Protein AF-C1GGI9-F1 (afdb_monomer)

Mean predicted aligned error: 18.27 Å

pLDDT: mean 71.13, std 22.64, range [34.66, 97.38]

InterPro domains:
  IPR010987 Glutathione S-transferase, C-terminal-like [PS50405] (68-201)
  IPR036282 Glutathione S-transferase, C-terminal domain superfamily [SSF47616] (119-191)

Radius of gyration: 32.3 Å; Cα contacts (8 Å, |Δi|>4): 88; chains: 1; bounding box: 93×68×62 Å

Solvent-accessible surface area (backbone atoms only — not comparable to full-atom values): 13278 Å² total; per-residue (Å²): 137,87,85,85,85,82,78,82,78,73,79,84,53,54,55,68,47,46,44,46,55,77,69,72,65,89,76,82,87,77,83,80,87,79,88,88,83,89,85,90,91,84,90,84,86,87,86,93,87,88,82,89,86,87,86,88,87,87,85,88,87,81,89,76,96,86,82,56,72,76,59,53,57,54,55,56,55,58,60,68,69,68,72,66,76,80,69,75,73,72,79,47,73,66,56,54,49,49,54,41,50,51,41,47,52,33,44,57,45,26,76,76,68,70,56,59,70,63,37,54,59,45,50,54,51,50,26,63,62,27,66,83,30,74,28,82,56,27,88,51,86,43,71,51,36,68,62,38,48,61,50,54,48,52,50,35,70,70,48,38,82,74,58,58,89,82,34,46,38,45,51,53,35,53,53,59,54,55,68,33,69,73,51,42,52,50,52,53,48,55,52,51,50,57,50,51,55,57,51,60,60,67,80,76,115

Nearest PDB structures (foldseek):
  8aib-assembly1_B  TM=8.367E-01  e=1.224E-02  Synechocystis sp. PCC 6803
  8ai8-assembly1_B  TM=8.473E-01  e=2.578E-02  Synechocystis sp. PCC 6803
  8ai9-assembly1_B  TM=8.462E-01  e=2.578E-02  Synechocystis sp. PCC 6803
  3lyk-assembly1_A  TM=7.516E-01  e=5.728E-02  Haemophilus influenzae
  1yy7-assembly1_B  TM=7.382E-01  e=1.085E-01  Yersinia pestis

Organism: Paracoccidioides brasiliensis (strain Pb18) (NCBI:txid502780)

Secondary structure (DSSP, 8-state):
----------STTHHHHHHHHHTT----------------------------------------TTSSHHHHHHHHHHHHTS------PPPPHHHHHHHHHHHHHHHHHHHHH--THHHHHHHHHHHHHHTT-SSSSSSS--HHHHHHHHHHHHHHHHH-S--TTT-HHHHHHHHHHHTSHHHHHHHHHHHHHHHHHHHHHHTT-

Structure (mmCIF, N/CA/C/O backbone):
data_AF-C1GGI9-F1
#
_entry.id   AF-C1GGI9-F1
#
loop_
_atom_site.group_PDB
_atom_site.id
_atom_site.type_symbol
_atom_site.label_atom_id
_atom_site.label_alt_id
_atom_site.label_comp_id
_atom_site.label_asym_id
_atom_site.label_entity_id
_atom_site.label_seq_id
_atom_site.pdbx_PDB_ins_code
_atom_site.Cartn_x
_atom_site.Cartn_y
_atom_site.Cartn_z
_atom_site.occupancy
_atom_site.B_iso_or_equiv
_atom_site.auth_seq_id
_atom_site.auth_comp_id
_atom_site.auth_asym_id
_atom_site.auth_atom_id
_atom_site.pdbx_PDB_model_num
ATOM 1 N N . MET A 1 1 ? -10.638 51.673 -1.679 1.00 43.41 1 MET A N 1
ATOM 2 C CA . MET A 1 1 ? -11.441 50.472 -1.374 1.00 43.41 1 MET A CA 1
ATOM 3 C C . MET A 1 1 ? -10.786 49.351 -2.147 1.00 43.41 1 MET A C 1
ATOM 5 O O . MET A 1 1 ? -11.108 49.154 -3.309 1.00 43.41 1 MET A O 1
ATOM 9 N N . ASP A 1 2 ? -9.778 48.739 -1.537 1.00 40.97 2 ASP A N 1
ATOM 10 C CA . ASP A 1 2 ? -9.003 47.649 -2.123 1.00 40.97 2 ASP A CA 1
ATOM 11 C C . ASP A 1 2 ? -9.717 46.332 -1.836 1.00 40.97 2 ASP A C 1
ATOM 13 O O . ASP A 1 2 ? -10.037 46.029 -0.686 1.00 40.97 2 ASP A O 1
ATOM 17 N N . VAL A 1 3 ? -10.012 45.587 -2.897 1.00 49.50 3 VAL A N 1
ATOM 18 C CA . VAL A 1 3 ? -10.620 44.259 -2.834 1.00 49.50 3 VAL A CA 1
ATOM 19 C C . VAL A 1 3 ? -9.581 43.274 -3.359 1.00 49.50 3 VAL A C 1
ATOM 21 O O . VAL A 1 3 ? -9.600 42.909 -4.528 1.00 49.50 3 VAL A O 1
ATOM 24 N N . ASP A 1 4 ? -8.649 42.871 -2.498 1.00 56.53 4 ASP A N 1
ATOM 25 C CA . ASP A 1 4 ? -7.844 41.668 -2.712 1.00 56.53 4 ASP A CA 1
ATOM 26 C C . ASP A 1 4 ? -8.538 40.495 -2.021 1.00 56.53 4 ASP A C 1
ATOM 28 O O . ASP A 1 4 ? -8.880 40.569 -0.840 1.00 56.53 4 ASP A O 1
ATOM 32 N N . GLY A 1 5 ? -8.754 39.398 -2.745 1.00 45.25 5 GLY A N 1
ATOM 33 C CA . GLY A 1 5 ? -9.412 38.237 -2.153 1.00 45.25 5 GLY A CA 1
ATOM 34 C C . GLY A 1 5 ? -9.641 37.060 -3.086 1.00 45.25 5 GLY A C 1
ATOM 35 O O . GLY A 1 5 ? -10.724 36.487 -3.072 1.00 45.25 5 GLY A O 1
ATOM 36 N N . ALA A 1 6 ? -8.646 36.673 -3.883 1.00 41.28 6 ALA A N 1
ATOM 37 C CA . ALA A 1 6 ? -8.647 35.372 -4.549 1.00 41.28 6 ALA A CA 1
ATOM 38 C C . ALA A 1 6 ? -7.399 34.584 -4.137 1.00 41.28 6 ALA A C 1
ATOM 40 O O . ALA A 1 6 ? -6.431 34.464 -4.883 1.00 41.28 6 ALA A O 1
ATOM 41 N N . THR A 1 7 ? -7.409 34.051 -2.915 1.00 48.22 7 THR A N 1
ATOM 42 C CA . THR A 1 7 ? -6.496 32.968 -2.544 1.00 48.22 7 THR A CA 1
ATOM 43 C C . THR A 1 7 ? -7.116 31.665 -3.031 1.00 48.22 7 THR A C 1
ATOM 45 O O . THR A 1 7 ? -8.115 31.196 -2.490 1.00 48.22 7 THR A O 1
ATOM 48 N N . CYS A 1 8 ? -6.544 31.093 -4.087 1.00 44.78 8 CYS A N 1
ATOM 49 C CA . CYS A 1 8 ? -6.876 29.760 -4.569 1.00 44.78 8 CYS A CA 1
ATOM 50 C C . CYS A 1 8 ? -6.485 28.731 -3.496 1.00 44.78 8 CYS A C 1
ATOM 52 O O . CYS A 1 8 ? -5.320 28.349 -3.395 1.00 44.78 8 CYS A O 1
ATOM 54 N N . ILE A 1 9 ? -7.443 28.301 -2.673 1.00 40.00 9 ILE A N 1
ATOM 55 C CA . ILE A 1 9 ? -7.277 27.157 -1.772 1.00 40.00 9 ILE A CA 1
ATOM 56 C C . ILE A 1 9 ? -7.369 25.901 -2.646 1.00 40.00 9 ILE A C 1
ATOM 58 O O . ILE A 1 9 ? -8.453 25.491 -3.059 1.00 40.00 9 ILE A O 1
ATOM 62 N N . ALA A 1 10 ? -6.213 25.346 -3.008 1.00 42.09 10 ALA A N 1
ATOM 63 C CA . ALA A 1 10 ? -6.113 24.085 -3.734 1.00 42.09 10 ALA A CA 1
ATOM 64 C C . ALA A 1 10 ? -6.684 22.940 -2.877 1.00 42.09 10 ALA A C 1
ATOM 66 O O . ALA A 1 10 ? -6.389 22.837 -1.688 1.00 42.09 10 ALA A O 1
ATOM 67 N N . GLY A 1 11 ? -7.514 22.091 -3.489 1.00 44.91 11 GLY A N 1
ATOM 68 C CA . GLY A 1 11 ? -8.314 21.023 -2.870 1.00 44.91 11 GLY A CA 1
ATOM 69 C C . GLY A 1 11 ? -7.551 19.837 -2.262 1.00 44.91 11 GLY A C 1
ATOM 70 O O . GLY A 1 11 ? -8.095 18.738 -2.202 1.00 44.91 11 GLY A O 1
ATOM 71 N N . ASP A 1 12 ? -6.324 20.036 -1.781 1.00 45.12 12 ASP A N 1
ATOM 72 C CA . ASP A 1 12 ? -5.429 18.977 -1.296 1.00 45.12 12 ASP A CA 1
ATOM 73 C C . ASP A 1 12 ? -5.746 18.448 0.112 1.00 45.12 12 ASP A C 1
ATOM 75 O O . ASP A 1 12 ? -5.181 17.435 0.533 1.00 45.12 12 ASP A O 1
ATOM 79 N N . GLU A 1 13 ? -6.664 19.091 0.835 1.00 50.59 13 GLU A N 1
ATOM 80 C CA . GLU A 1 13 ? -7.058 18.687 2.190 1.00 50.59 13 GLU A CA 1
ATOM 81 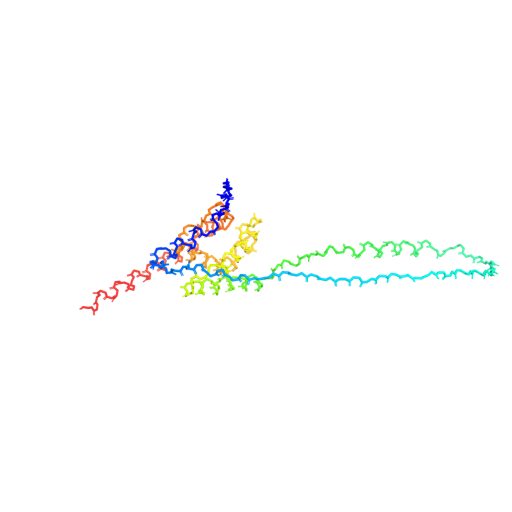C C . GLU A 1 13 ? -8.337 17.844 2.221 1.00 50.59 13 GLU A C 1
ATOM 83 O O . GLU A 1 13 ? -8.606 17.180 3.217 1.00 50.59 13 GLU A O 1
ATOM 88 N N . SER A 1 14 ? -9.109 17.807 1.131 1.00 53.09 14 SER A N 1
ATOM 89 C CA . SER A 1 14 ? -10.503 17.342 1.148 1.00 53.09 14 SER A CA 1
ATOM 90 C C . SER A 1 14 ? -10.681 15.935 1.732 1.00 53.09 14 SER A C 1
ATOM 92 O O . SER A 1 14 ? -11.548 15.728 2.573 1.00 53.09 14 SER A O 1
ATOM 94 N N . ILE A 1 15 ? -9.824 14.977 1.370 1.00 57.16 15 ILE A N 1
ATOM 95 C CA . ILE A 1 15 ? -10.048 13.559 1.692 1.00 57.16 15 ILE A CA 1
ATOM 96 C C . ILE A 1 15 ? -9.730 13.244 3.165 1.00 57.16 15 ILE A C 1
ATOM 98 O O . ILE A 1 15 ? -10.525 12.622 3.867 1.00 57.16 15 ILE A O 1
ATOM 102 N N . LEU A 1 16 ? -8.586 13.717 3.675 1.00 59.66 16 LEU A N 1
ATOM 103 C CA . LEU A 1 16 ? -8.206 13.502 5.079 1.00 59.66 16 LEU A CA 1
ATOM 104 C C . LEU A 1 16 ? -8.961 14.443 6.025 1.00 59.66 16 LEU A C 1
ATOM 106 O O . LEU A 1 16 ? -9.256 14.059 7.159 1.00 59.66 16 LEU A O 1
ATOM 110 N N . LEU A 1 17 ? -9.330 15.637 5.552 1.00 58.62 17 LEU A N 1
ATOM 111 C CA . LEU A 1 17 ? -10.193 16.558 6.282 1.00 58.62 17 LEU A CA 1
ATOM 112 C C . LEU A 1 17 ? -11.620 16.004 6.381 1.00 58.62 17 LEU A C 1
ATOM 114 O O . LEU A 1 17 ? -12.239 16.164 7.425 1.00 58.62 17 LEU A O 1
ATOM 118 N N . HIS A 1 18 ? -12.124 15.273 5.378 1.00 55.34 18 HIS A N 1
ATOM 119 C CA . HIS A 1 18 ? -13.430 14.603 5.454 1.00 55.34 18 HIS A CA 1
ATOM 120 C C . HIS A 1 18 ? -13.482 13.571 6.591 1.00 55.34 18 HIS A C 1
ATOM 122 O O . HIS A 1 18 ? -14.460 13.521 7.334 1.00 55.34 18 HIS A O 1
ATOM 128 N N . VAL A 1 19 ? -12.398 12.821 6.814 1.00 56.09 19 VAL A N 1
ATOM 129 C CA . VAL A 1 19 ? -12.265 11.897 7.960 1.00 56.09 19 VAL A CA 1
ATOM 130 C C . VAL A 1 19 ? -12.215 12.632 9.290 1.00 56.09 19 VAL A C 1
ATOM 132 O O . VAL A 1 19 ? -12.800 12.171 10.271 1.00 56.09 19 VAL A O 1
ATOM 135 N N . ALA A 1 20 ? -11.514 13.766 9.344 1.00 55.22 20 ALA A N 1
ATOM 136 C CA . ALA A 1 20 ? -11.510 14.617 10.530 1.00 55.22 20 ALA A CA 1
ATOM 137 C C . ALA A 1 20 ? -12.920 15.172 10.819 1.00 55.22 20 ALA A C 1
ATOM 139 O O . ALA A 1 20 ? -13.358 15.175 11.969 1.00 55.22 20 ALA A O 1
ATOM 140 N N . ARG A 1 21 ? -13.667 15.532 9.766 1.00 57.16 21 ARG A N 1
ATOM 141 C CA . ARG A 1 21 ? -15.034 16.071 9.828 1.00 57.16 21 ARG A CA 1
ATOM 142 C C . ARG A 1 21 ? -16.068 15.028 10.258 1.00 57.16 21 ARG A C 1
ATOM 144 O O . ARG A 1 21 ? -16.890 15.315 11.121 1.00 57.16 21 ARG A O 1
ATOM 151 N N . LEU A 1 22 ? -15.995 13.805 9.724 1.00 49.88 22 LEU A N 1
ATOM 152 C CA . LEU A 1 22 ? -16.892 12.691 10.073 1.00 49.88 22 LEU A CA 1
ATOM 153 C C . LEU A 1 22 ? -16.761 12.244 11.537 1.00 49.88 22 LEU A C 1
ATOM 155 O O . LEU A 1 22 ? -17.702 11.672 12.082 1.00 49.88 22 LEU A O 1
ATOM 159 N N . LYS A 1 23 ? -15.623 12.516 12.192 1.00 54.25 23 LYS A N 1
ATOM 160 C CA . LYS A 1 23 ? -15.408 12.207 13.617 1.00 54.25 23 LYS A CA 1
ATOM 161 C C . LYS A 1 23 ? -15.711 13.378 14.567 1.00 54.25 23 LYS A C 1
ATOM 163 O O . LYS A 1 23 ? -15.375 13.283 15.743 1.00 54.25 23 LYS A O 1
ATOM 168 N N . GLY A 1 24 ? -16.371 14.441 14.091 1.00 44.50 24 GLY A N 1
ATOM 169 C CA . GLY A 1 24 ? -16.971 15.475 14.946 1.00 44.50 24 GLY A CA 1
ATOM 170 C C . GLY A 1 24 ? -15.982 16.394 15.673 1.00 44.50 24 GLY A C 1
ATOM 171 O O . GLY A 1 24 ? -16.264 16.821 16.787 1.00 44.50 24 GLY A O 1
ATOM 172 N N . LEU A 1 25 ? -14.827 16.696 15.073 1.00 48.59 25 LEU A N 1
ATOM 173 C CA . LEU A 1 25 ? -13.795 17.550 15.673 1.00 48.59 25 LEU A CA 1
ATOM 174 C C . LEU A 1 25 ? -13.646 18.878 14.913 1.00 48.59 25 LEU A C 1
ATOM 176 O O . LEU A 1 25 ? -12.634 19.119 14.265 1.00 48.59 25 LEU A O 1
ATOM 180 N N . GLU A 1 26 ? -14.644 19.755 15.013 1.00 49.03 26 GLU A N 1
ATOM 181 C CA . GLU A 1 26 ? -14.423 21.198 14.846 1.00 49.03 26 GLU A CA 1
ATOM 182 C C . GLU A 1 26 ? -14.078 21.762 16.227 1.00 49.03 26 GLU A C 1
ATOM 184 O O . GLU A 1 26 ? -14.953 22.022 17.052 1.00 49.03 26 GLU A O 1
ATOM 189 N N . ALA A 1 27 ? -12.783 21.901 16.502 1.00 41.06 27 ALA A N 1
ATOM 190 C CA . ALA A 1 27 ? -12.297 22.690 17.623 1.00 41.06 27 ALA A CA 1
ATOM 191 C C . ALA A 1 27 ? -11.227 23.658 17.110 1.00 41.06 27 ALA A C 1
ATOM 193 O O . ALA A 1 27 ? -10.056 23.312 16.986 1.00 41.06 27 ALA A O 1
ATOM 194 N N . THR A 1 28 ? -11.689 24.875 16.825 1.00 45.19 28 THR A N 1
ATOM 195 C CA . THR A 1 28 ? -10.981 26.129 17.097 1.00 45.19 28 THR A CA 1
ATOM 196 C C . THR A 1 28 ? -9.572 26.250 16.511 1.00 45.19 28 THR A C 1
ATOM 198 O O . THR A 1 28 ? -8.577 26.032 17.198 1.00 45.19 28 THR A O 1
ATOM 201 N N . VAL A 1 29 ? -9.472 26.756 15.280 1.00 38.97 29 VAL A N 1
ATOM 202 C CA . VAL A 1 29 ? -8.277 27.503 14.855 1.00 38.97 29 VAL A CA 1
ATOM 203 C C . VAL A 1 29 ? -8.626 28.989 14.861 1.00 38.97 29 VAL A C 1
ATOM 205 O O . VAL A 1 29 ? -8.867 29.621 13.839 1.00 38.97 29 VAL A O 1
ATOM 208 N N . GLU A 1 30 ? -8.673 29.533 16.078 1.00 36.09 30 GLU A N 1
ATOM 209 C CA . GLU A 1 30 ? -8.491 30.960 16.325 1.00 36.09 30 GLU A CA 1
ATOM 210 C C . GLU A 1 30 ? -7.051 31.325 15.946 1.00 36.09 30 GLU A C 1
ATOM 212 O O . GLU A 1 30 ? -6.061 30.960 16.585 1.00 36.09 30 GLU A O 1
ATOM 217 N N . GLN A 1 31 ? -6.983 32.022 14.824 1.00 43.69 31 GLN A N 1
ATOM 218 C CA . GLN A 1 31 ? -5.967 32.948 14.362 1.00 43.69 31 GLN A CA 1
ATOM 219 C C . GLN A 1 31 ? -5.061 33.525 15.471 1.00 43.69 31 GLN A C 1
ATOM 221 O O . GLN A 1 31 ? -5.407 34.482 16.158 1.00 43.69 31 GLN A O 1
ATOM 226 N N . ARG A 1 32 ? -3.822 33.028 15.569 1.00 36.81 32 ARG A N 1
ATOM 227 C CA . ARG A 1 32 ? -2.709 33.767 16.188 1.00 36.81 32 ARG A CA 1
ATOM 228 C C . ARG A 1 32 ? -1.687 34.170 15.133 1.00 36.81 32 ARG A C 1
ATOM 230 O O . ARG A 1 32 ? -0.756 33.441 14.811 1.00 36.81 32 ARG A O 1
ATOM 237 N N . GLN A 1 33 ? -1.889 35.378 14.614 1.00 39.34 33 GLN A N 1
ATOM 238 C CA . GLN A 1 33 ? -0.864 36.171 13.947 1.00 39.34 33 GLN A CA 1
ATOM 239 C C . GLN A 1 33 ? 0.108 36.729 14.996 1.00 39.34 33 GLN A C 1
ATOM 241 O O . GLN A 1 33 ? -0.306 37.418 15.926 1.00 39.34 33 GLN A O 1
ATOM 246 N N . SER A 1 34 ? 1.409 36.522 14.801 1.00 36.00 34 SER A N 1
ATOM 247 C CA . SER A 1 34 ? 2.452 37.298 15.484 1.00 36.00 34 SER A CA 1
ATOM 248 C C . SER A 1 34 ? 3.659 37.521 14.565 1.00 36.00 34 SER A C 1
ATOM 250 O O . SER A 1 34 ? 4.602 36.743 14.539 1.00 36.00 34 SER A O 1
ATOM 252 N N . LYS A 1 35 ? 3.532 38.556 13.726 1.00 34.66 35 LYS A N 1
ATOM 253 C CA . LYS A 1 35 ? 4.394 39.752 13.590 1.00 34.66 35 LYS A CA 1
ATOM 254 C C . LYS A 1 35 ? 5.866 39.655 14.053 1.00 34.66 35 LYS A C 1
ATOM 256 O O . LYS A 1 35 ? 6.098 39.543 15.254 1.00 34.66 35 LYS A O 1
ATOM 261 N N . SER A 1 36 ? 6.825 39.858 13.127 1.00 38.53 36 SER A N 1
ATOM 262 C CA . SER A 1 36 ? 7.851 40.943 13.145 1.00 38.53 36 SER A CA 1
ATOM 263 C C . SER A 1 36 ? 9.016 40.753 12.125 1.00 38.53 36 SER A C 1
ATOM 265 O O . SER A 1 36 ? 9.141 39.662 11.576 1.00 38.53 36 SER A O 1
ATOM 267 N N . PRO A 1 37 ? 9.810 41.812 11.805 1.00 44.47 37 PRO A N 1
ATOM 268 C CA . PRO A 1 37 ? 10.327 42.117 10.452 1.00 44.47 37 PRO A CA 1
ATOM 269 C C . PRO A 1 37 ? 11.871 42.047 10.245 1.00 44.47 37 PRO A C 1
ATOM 271 O O . PRO A 1 37 ? 12.631 41.888 11.194 1.00 44.47 37 PRO A O 1
ATOM 274 N N . SER A 1 38 ? 12.312 42.200 8.979 1.00 39.84 38 SER A N 1
ATOM 275 C CA . SER A 1 38 ? 13.694 42.441 8.450 1.00 39.84 38 SER A CA 1
ATOM 276 C C . SER A 1 38 ? 14.31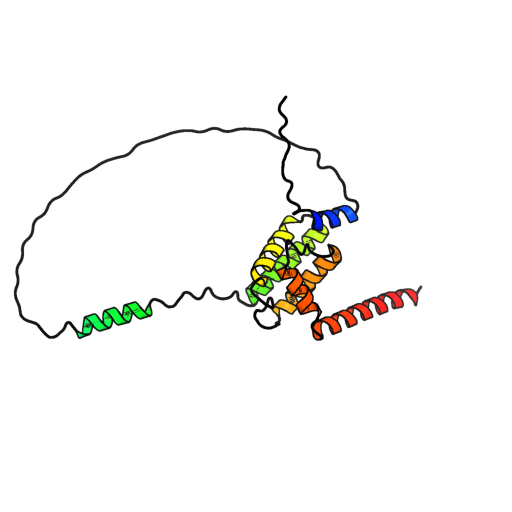6 43.789 8.940 1.00 39.84 38 SER A C 1
ATOM 278 O O . SER A 1 38 ? 13.544 44.512 9.575 1.00 39.84 38 SER A O 1
ATOM 280 N N . PRO A 1 39 ? 15.587 44.240 8.648 1.00 51.88 39 PRO A N 1
ATOM 281 C CA . PRO A 1 39 ? 16.484 43.990 7.479 1.00 51.88 39 PRO A CA 1
ATOM 282 C C . PRO A 1 39 ? 18.049 43.999 7.700 1.00 51.88 39 PRO A C 1
ATOM 284 O O . PRO A 1 39 ? 18.527 44.056 8.825 1.00 51.88 39 PRO A O 1
ATOM 287 N N . SER A 1 40 ? 18.804 43.900 6.580 1.00 44.00 40 SER A N 1
ATOM 288 C CA . SER A 1 40 ? 20.276 43.861 6.249 1.00 44.00 40 SER A CA 1
ATOM 289 C C . SER A 1 40 ? 21.164 45.023 6.821 1.00 44.00 40 SER A C 1
ATOM 291 O O . SER A 1 40 ? 20.565 45.790 7.569 1.00 44.00 40 SER A O 1
ATOM 293 N N . PRO A 1 41 ? 22.485 45.305 6.495 1.00 57.84 41 PRO A N 1
ATOM 294 C CA . PRO A 1 41 ? 23.352 44.952 5.317 1.00 57.84 41 PRO A CA 1
ATOM 295 C C . PRO A 1 41 ? 24.924 44.859 5.495 1.00 57.84 41 PRO A C 1
ATOM 297 O O . PRO A 1 41 ? 25.454 45.096 6.576 1.00 57.84 41 PRO A O 1
ATOM 300 N N . SER A 1 42 ? 25.669 44.635 4.378 1.00 37.22 42 SER A N 1
ATOM 301 C CA . SER A 1 42 ? 26.887 45.386 3.897 1.00 37.22 42 SER A CA 1
ATOM 302 C C . SER A 1 42 ? 28.211 44.629 3.574 1.00 37.22 42 SER A C 1
ATOM 304 O O . SER A 1 42 ? 28.810 44.066 4.477 1.00 37.22 42 SER A O 1
ATOM 306 N N . LEU A 1 43 ? 28.678 44.779 2.304 1.00 36.09 43 LEU A N 1
ATOM 307 C CA . LEU A 1 43 ? 30.023 45.188 1.769 1.00 36.09 43 LEU A CA 1
ATOM 308 C C . LEU A 1 43 ? 31.305 44.387 2.194 1.00 36.09 43 LEU A C 1
ATOM 310 O O . LEU A 1 43 ? 31.393 43.970 3.331 1.00 36.09 43 LEU A O 1
ATOM 314 N N . SER A 1 44 ? 32.387 44.136 1.424 1.00 38.22 44 SER A N 1
ATOM 315 C CA . SER A 1 44 ? 33.079 44.854 0.329 1.00 38.22 44 SER A CA 1
ATOM 316 C C . SER A 1 44 ? 34.292 44.064 -0.275 1.00 38.22 44 SER A C 1
ATOM 318 O O . SER A 1 44 ? 34.875 43.214 0.386 1.00 38.22 44 SER A O 1
ATOM 320 N N . LEU A 1 45 ? 34.686 44.458 -1.505 1.00 36.53 45 LEU A N 1
ATOM 321 C CA . LEU A 1 45 ? 36.043 44.646 -2.103 1.00 36.53 45 LEU A CA 1
ATOM 322 C C . LEU A 1 45 ? 37.025 43.482 -2.464 1.00 36.53 45 LEU A C 1
ATOM 324 O O . LEU A 1 45 ? 37.550 42.765 -1.622 1.00 36.53 45 LEU A O 1
ATOM 328 N N . SER A 1 46 ? 37.370 43.443 -3.766 1.00 40.59 46 SER A N 1
ATOM 329 C CA . SER A 1 46 ? 38.550 42.860 -4.470 1.00 40.59 46 SER A CA 1
ATOM 330 C C . SER A 1 46 ? 39.840 43.710 -4.246 1.00 40.59 46 SER A C 1
ATOM 332 O O . SER A 1 46 ? 39.781 44.595 -3.393 1.00 40.59 46 SER A O 1
ATOM 334 N N . PRO A 1 47 ? 40.940 43.682 -5.060 1.00 65.94 47 PRO A N 1
ATOM 335 C CA . PRO A 1 47 ? 41.590 42.698 -5.973 1.00 65.94 47 PRO A CA 1
ATOM 336 C C . PRO A 1 47 ? 43.151 42.633 -5.785 1.00 65.94 47 PRO A C 1
ATOM 338 O O . PRO A 1 47 ? 43.683 43.376 -4.972 1.00 65.94 47 PRO A O 1
ATOM 341 N N . SER A 1 48 ? 43.926 41.845 -6.567 1.00 39.06 48 SER A N 1
ATOM 342 C CA . SER A 1 48 ? 45.275 42.260 -7.066 1.00 39.06 48 SER A CA 1
ATOM 343 C C . SER A 1 48 ? 45.902 41.297 -8.100 1.00 39.06 48 SER A C 1
ATOM 345 O O . SER A 1 48 ? 45.618 40.103 -8.113 1.00 39.06 48 SER A O 1
ATOM 347 N N . LEU A 1 49 ? 46.747 41.866 -8.968 1.00 40.28 49 LEU A N 1
ATOM 348 C CA . LEU A 1 49 ? 47.252 41.422 -10.277 1.00 40.28 49 LEU A CA 1
ATOM 349 C C . LEU A 1 49 ? 48.758 41.038 -10.289 1.00 40.28 49 LEU A C 1
ATOM 351 O O . LEU A 1 49 ? 49.523 41.536 -9.467 1.00 40.28 49 LEU A O 1
ATOM 355 N N . SER A 1 50 ? 49.178 40.384 -11.394 1.00 44.28 50 SER A N 1
ATOM 356 C CA . SER A 1 50 ? 50.492 40.502 -12.111 1.00 44.28 50 SER A CA 1
ATOM 357 C C . SER A 1 50 ? 51.558 39.377 -11.898 1.00 44.28 50 SER A C 1
ATOM 359 O O . SER A 1 50 ? 51.359 38.525 -11.041 1.00 44.28 50 SER A O 1
ATOM 361 N N . PRO A 1 51 ? 52.685 39.310 -12.667 1.00 51.31 51 PRO A N 1
ATOM 362 C CA . PRO A 1 51 ? 52.801 38.785 -14.049 1.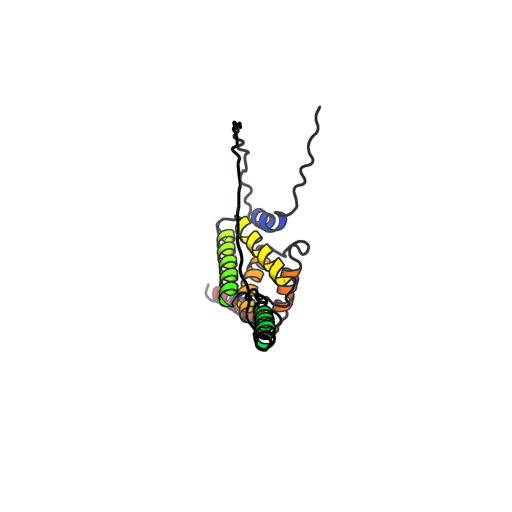00 51.31 51 PRO A CA 1
ATOM 363 C C . PRO A 1 51 ? 54.033 37.837 -14.318 1.00 51.31 51 PRO A C 1
ATOM 365 O O . PRO A 1 51 ? 54.811 37.534 -13.424 1.00 51.31 51 PRO A O 1
ATOM 368 N N . ARG A 1 52 ? 54.172 37.387 -15.591 1.00 42.06 52 ARG A N 1
ATOM 369 C CA . ARG A 1 52 ? 55.269 36.674 -16.354 1.00 42.06 52 ARG A CA 1
ATOM 370 C C . ARG A 1 52 ? 56.740 37.140 -16.082 1.00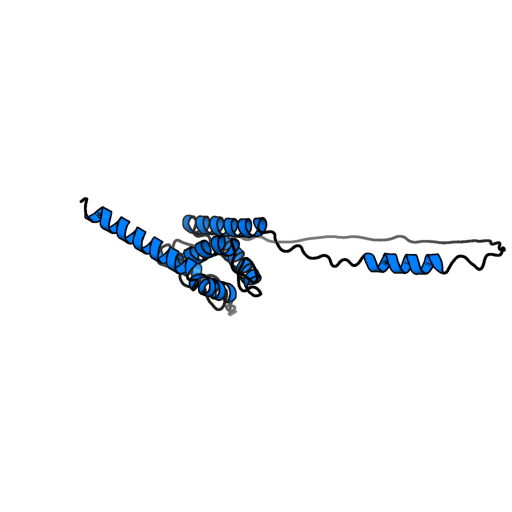 42.06 52 ARG A C 1
ATOM 372 O O . ARG A 1 52 ? 56.841 38.210 -15.494 1.00 42.06 52 ARG A O 1
ATOM 379 N N . PRO A 1 53 ? 57.866 36.516 -16.590 1.00 51.75 53 PRO A N 1
ATOM 380 C CA . PRO A 1 53 ? 58.079 35.758 -17.862 1.00 51.75 53 PRO A CA 1
ATOM 381 C C . PRO A 1 53 ? 59.109 34.560 -17.894 1.00 51.75 53 PRO A C 1
ATOM 383 O O . PRO A 1 53 ? 59.711 34.188 -16.897 1.00 51.75 53 PRO A O 1
ATOM 386 N N . SER A 1 54 ? 59.256 33.978 -19.106 1.00 42.19 54 SER A N 1
ATOM 387 C CA . SER A 1 54 ? 60.189 32.982 -19.739 1.00 42.19 54 SER A CA 1
ATOM 388 C C . SER A 1 54 ? 61.726 33.209 -19.556 1.00 42.19 54 SER A C 1
ATOM 390 O O . SER A 1 54 ? 62.040 34.297 -19.080 1.00 42.19 54 SER A O 1
ATOM 392 N N . PRO A 1 55 ? 62.703 32.318 -19.958 1.00 54.84 55 PRO A N 1
ATOM 393 C CA . PRO A 1 55 ? 62.824 31.575 -21.249 1.00 54.84 55 PRO A CA 1
ATOM 394 C C . PRO A 1 55 ? 63.518 30.170 -21.295 1.00 54.84 55 PRO A C 1
ATOM 396 O O . PRO A 1 55 ? 63.971 29.626 -20.297 1.00 54.84 55 PRO A O 1
ATOM 399 N N . SER A 1 56 ? 63.521 29.590 -22.512 1.00 45.22 56 SER A N 1
ATOM 400 C CA . SER A 1 56 ? 64.018 28.276 -23.009 1.00 45.22 56 SER A CA 1
ATOM 401 C C . SER A 1 56 ? 65.558 28.073 -22.943 1.00 45.22 56 SER A C 1
ATOM 403 O O . SER A 1 56 ? 66.245 29.060 -22.686 1.00 45.22 56 SER A O 1
ATOM 405 N N . PRO A 1 57 ? 66.149 26.874 -23.240 1.00 54.53 57 PRO A N 1
ATOM 406 C CA . PRO A 1 57 ? 66.268 26.322 -24.612 1.00 54.53 57 PRO A CA 1
ATOM 407 C C . PRO A 1 57 ? 66.306 24.770 -24.774 1.00 54.53 57 PRO A C 1
ATOM 409 O O . PRO A 1 57 ? 66.269 23.989 -23.831 1.00 54.53 57 PRO A O 1
ATOM 412 N N . ARG A 1 58 ? 66.346 24.374 -26.057 1.00 43.91 58 ARG A N 1
ATOM 413 C CA . ARG A 1 58 ? 66.432 23.046 -26.719 1.00 43.91 58 ARG A CA 1
ATOM 414 C C . ARG A 1 58 ? 67.757 22.298 -26.415 1.00 43.91 58 ARG A C 1
ATOM 416 O O . ARG A 1 58 ? 68.719 22.973 -26.060 1.00 43.91 58 ARG A O 1
ATOM 423 N N . PRO A 1 59 ? 67.874 20.964 -26.645 1.00 44.84 59 PRO A N 1
ATOM 424 C CA . PRO A 1 59 ? 68.158 20.429 -27.993 1.00 44.84 59 PRO A CA 1
ATOM 425 C C . PRO A 1 59 ? 67.507 19.057 -28.334 1.00 44.84 59 PRO A C 1
ATOM 427 O O . PRO A 1 59 ? 67.018 18.323 -27.485 1.00 44.84 59 PRO A O 1
ATOM 430 N N . SER A 1 60 ? 67.500 18.729 -29.630 1.00 42.59 60 SER A N 1
ATOM 431 C CA . SER A 1 60 ? 67.308 17.388 -30.245 1.00 42.59 60 SER A CA 1
ATOM 432 C C . SER A 1 60 ? 68.708 16.862 -30.672 1.00 42.59 60 SER A C 1
ATOM 434 O O . SER A 1 60 ? 69.622 17.684 -30.583 1.00 42.59 60 SER A O 1
ATOM 436 N N . PRO A 1 61 ? 68.955 15.630 -31.197 1.00 54.31 61 PRO A N 1
ATOM 437 C CA . PRO A 1 61 ? 68.052 14.678 -31.875 1.00 54.31 61 PRO A CA 1
ATOM 438 C C . PRO A 1 61 ? 68.305 13.177 -31.561 1.00 54.31 61 PRO A C 1
ATOM 440 O O . PRO A 1 61 ? 69.262 12.819 -30.888 1.00 54.31 61 PRO A O 1
ATOM 443 N N . GLY A 1 62 ? 67.478 12.266 -32.093 1.00 35.38 62 GLY A N 1
ATOM 444 C CA . GLY A 1 62 ? 67.827 10.837 -32.107 1.00 35.38 62 GLY A CA 1
ATOM 445 C C . GLY A 1 62 ? 66.679 9.876 -32.417 1.00 35.38 62 GLY A C 1
ATOM 446 O O . GLY A 1 62 ? 65.794 9.678 -31.598 1.00 35.38 62 GLY A O 1
ATOM 447 N N . ALA A 1 63 ? 66.728 9.315 -33.625 1.00 43.28 63 ALA A N 1
ATOM 448 C CA . ALA A 1 63 ? 66.122 8.084 -34.145 1.00 43.28 63 ALA A CA 1
ATOM 449 C C . ALA A 1 63 ? 65.212 7.220 -33.234 1.00 43.28 63 ALA A C 1
ATOM 451 O O . ALA A 1 63 ? 65.612 6.756 -32.172 1.00 43.28 63 ALA A O 1
ATOM 452 N N . GLY A 1 64 ? 64.023 6.864 -33.744 1.00 40.16 64 GLY A N 1
ATOM 453 C CA . GLY A 1 64 ? 63.189 5.817 -33.138 1.00 40.16 64 GLY A CA 1
ATOM 454 C C . GLY A 1 64 ? 61.780 5.661 -33.721 1.00 40.16 64 GLY A C 1
ATOM 455 O O . GLY A 1 64 ? 60.814 5.533 -32.972 1.00 40.16 64 GLY A O 1
ATOM 456 N N . LYS A 1 65 ? 61.617 5.695 -35.050 1.00 47.41 65 LYS A N 1
ATOM 457 C CA . LYS A 1 65 ? 60.340 5.361 -35.708 1.00 47.41 65 LYS A CA 1
ATOM 458 C C . LYS A 1 65 ? 60.132 3.840 -35.685 1.00 47.41 65 LYS A C 1
ATOM 460 O O . LYS A 1 65 ? 60.602 3.178 -36.595 1.00 47.41 65 LYS A O 1
ATOM 465 N N . ALA A 1 66 ? 59.473 3.299 -34.654 1.00 45.12 66 ALA A N 1
ATOM 466 C CA . ALA A 1 66 ? 58.827 1.965 -34.698 1.00 45.12 66 ALA A CA 1
ATOM 467 C C . ALA A 1 66 ? 57.981 1.594 -33.453 1.00 45.12 66 ALA A C 1
ATOM 469 O O . ALA A 1 66 ? 57.537 0.454 -33.335 1.00 45.12 66 ALA A O 1
ATOM 470 N N . ARG A 1 67 ? 57.757 2.489 -32.476 1.00 45.16 67 ARG A N 1
ATOM 471 C CA . ARG A 1 67 ? 57.189 2.082 -31.169 1.00 45.16 67 ARG A CA 1
ATOM 472 C C . ARG A 1 67 ? 56.136 3.040 -30.603 1.00 45.16 67 ARG A C 1
ATOM 474 O O . ARG A 1 67 ? 56.142 3.322 -29.408 1.00 45.16 67 ARG A O 1
ATOM 481 N N . LEU A 1 68 ? 55.235 3.554 -31.442 1.00 47.25 68 LEU A N 1
ATOM 482 C CA . LEU A 1 68 ? 54.163 4.466 -31.001 1.00 47.25 68 LEU A CA 1
ATOM 483 C C . LEU A 1 68 ? 52.742 4.027 -31.384 1.00 47.25 68 LEU A C 1
ATOM 485 O O . LEU A 1 68 ? 51.827 4.276 -30.603 1.00 47.25 68 LEU A O 1
ATOM 489 N N . GLU A 1 69 ? 52.540 3.252 -32.453 1.00 46.56 69 GLU A N 1
ATOM 490 C CA . GLU A 1 69 ? 51.181 2.808 -32.821 1.00 46.56 69 GLU A CA 1
ATOM 491 C C . GLU A 1 69 ? 50.568 1.794 -31.843 1.00 46.56 69 GLU A C 1
ATOM 493 O O . GLU A 1 69 ? 49.368 1.825 -31.588 1.00 46.56 69 GLU A O 1
ATOM 498 N N . LYS A 1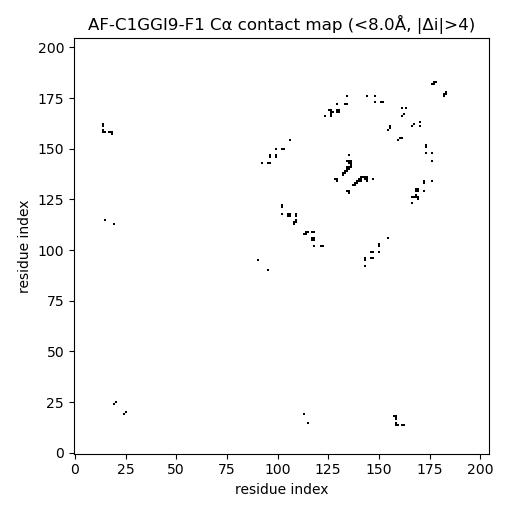 70 ? 51.375 0.957 -31.176 1.00 47.25 70 LYS A N 1
ATOM 499 C CA . LYS A 1 70 ? 50.840 -0.010 -30.197 1.00 47.25 70 LYS A CA 1
ATOM 500 C C . LYS A 1 70 ? 50.413 0.611 -28.859 1.00 47.25 70 LYS A C 1
ATOM 502 O O . LYS A 1 70 ? 49.607 0.016 -28.152 1.00 47.25 70 LYS A O 1
ATOM 507 N N . LYS A 1 71 ? 50.914 1.800 -28.497 1.00 47.53 71 LYS A N 1
ATOM 508 C CA . LYS A 1 71 ? 50.545 2.476 -27.233 1.00 47.53 71 LYS A CA 1
ATOM 509 C C . LYS A 1 71 ? 49.343 3.408 -27.379 1.00 47.53 71 LYS A C 1
ATOM 511 O O . LYS A 1 71 ? 48.631 3.621 -26.399 1.00 47.53 71 LYS A O 1
ATOM 516 N N . GLN A 1 72 ? 49.093 3.939 -28.573 1.00 51.38 72 GLN A N 1
ATOM 517 C CA . GLN A 1 72 ? 47.975 4.854 -28.801 1.00 51.38 72 GLN A CA 1
ATOM 518 C C . GLN A 1 72 ? 46.637 4.104 -28.904 1.00 51.38 72 GLN A C 1
ATOM 520 O O . GLN A 1 72 ? 45.678 4.500 -28.240 1.00 51.38 72 GLN A O 1
ATOM 525 N N . SER A 1 73 ? 46.609 2.945 -29.572 1.00 51.88 73 SER A N 1
ATOM 526 C CA . SER A 1 73 ? 45.415 2.085 -29.624 1.00 51.88 73 SER A CA 1
ATOM 527 C C . SER A 1 73 ? 45.039 1.507 -28.255 1.00 51.88 73 SER A C 1
ATOM 529 O O . SER A 1 73 ? 43.862 1.439 -27.913 1.00 51.88 73 SER A O 1
ATOM 531 N N . GLN A 1 74 ? 46.020 1.186 -27.403 1.00 52.69 74 GLN A N 1
ATOM 532 C CA . GLN A 1 74 ? 45.749 0.693 -26.047 1.00 52.69 74 GLN A CA 1
ATOM 533 C C . GLN A 1 74 ? 45.210 1.791 -25.108 1.00 52.69 74 GLN A C 1
ATOM 535 O O . GLN A 1 74 ? 44.426 1.510 -24.200 1.00 52.69 74 GLN A O 1
ATOM 540 N N . ARG A 1 75 ? 45.586 3.059 -25.330 1.00 55.47 75 ARG A N 1
ATOM 541 C CA . ARG A 1 75 ? 45.076 4.194 -24.543 1.00 55.47 75 ARG A CA 1
ATOM 542 C C . ARG A 1 75 ? 43.656 4.592 -24.964 1.00 55.47 75 ARG A C 1
ATOM 544 O O . ARG A 1 75 ? 42.864 4.938 -24.092 1.00 55.47 75 ARG A O 1
ATOM 551 N N . GLN A 1 76 ? 43.311 4.460 -26.248 1.00 54.94 76 GLN A N 1
ATOM 552 C CA . GLN A 1 76 ? 41.928 4.613 -26.722 1.00 54.94 76 GLN A CA 1
ATOM 553 C C . GLN A 1 76 ? 41.017 3.469 -26.252 1.00 54.94 76 GLN A C 1
ATOM 555 O O . GLN A 1 76 ? 39.889 3.732 -25.842 1.00 54.94 76 GLN A O 1
ATOM 560 N N . GLN A 1 77 ? 41.509 2.225 -26.187 1.00 54.88 77 GLN A N 1
ATOM 561 C CA . GLN A 1 77 ? 40.712 1.108 -25.660 1.00 54.88 77 GLN A CA 1
ATOM 562 C C . GLN A 1 77 ? 40.427 1.218 -24.152 1.00 54.88 77 GLN A C 1
ATOM 564 O O . GLN A 1 77 ? 39.342 0.845 -23.711 1.00 54.88 77 GLN A O 1
ATOM 569 N N . ARG A 1 78 ? 41.343 1.786 -23.350 1.00 54.12 78 ARG A N 1
ATOM 570 C CA . ARG A 1 78 ? 41.080 2.025 -21.914 1.00 54.12 78 ARG A CA 1
ATOM 571 C C . ARG A 1 78 ? 40.075 3.148 -21.650 1.00 54.12 78 ARG A C 1
ATOM 573 O O . ARG A 1 78 ? 39.431 3.114 -20.608 1.00 54.12 78 ARG A O 1
ATOM 580 N N . GLN A 1 79 ? 39.907 4.108 -22.562 1.00 54.97 79 GLN A N 1
ATOM 581 C CA . GLN A 1 79 ? 38.907 5.172 -22.393 1.00 54.97 79 GLN A CA 1
ATOM 582 C C . GLN A 1 79 ? 37.479 4.704 -22.706 1.00 54.97 79 GLN A C 1
ATOM 584 O O . GLN A 1 79 ? 36.535 5.239 -22.137 1.00 54.97 79 GLN A O 1
ATOM 589 N N . GLN A 1 80 ? 37.298 3.656 -23.516 1.00 54.69 80 GLN A N 1
ATOM 590 C CA . GLN A 1 80 ? 35.960 3.114 -23.791 1.00 54.69 80 GLN A CA 1
ATOM 591 C C . GLN A 1 80 ? 35.433 2.164 -22.701 1.00 54.69 80 GLN A C 1
ATOM 593 O O . GLN A 1 80 ? 34.237 1.905 -22.658 1.00 54.69 80 GLN A O 1
ATOM 598 N N . GLN A 1 81 ? 36.277 1.690 -21.775 1.00 51.75 81 GLN A N 1
ATOM 599 C CA . GLN A 1 81 ? 35.828 0.845 -20.654 1.00 51.75 81 GLN A CA 1
ATOM 600 C C . GLN A 1 81 ? 35.397 1.630 -19.401 1.00 51.75 81 GLN A C 1
ATOM 602 O O . GLN A 1 81 ? 34.948 1.017 -18.436 1.00 51.75 81 GLN A O 1
ATOM 607 N N . GLN A 1 82 ? 35.506 2.966 -19.385 1.00 51.09 82 GLN A N 1
ATOM 608 C CA . GLN A 1 82 ? 35.102 3.774 -18.222 1.00 51.09 82 GLN A CA 1
ATOM 609 C C . GLN A 1 82 ? 33.655 4.275 -18.251 1.00 51.09 82 GLN A C 1
ATOM 611 O O . GLN A 1 82 ? 33.175 4.763 -17.234 1.00 51.09 82 GLN A O 1
ATOM 616 N N . HIS A 1 83 ? 32.914 4.074 -19.340 1.00 44.25 83 HIS A N 1
ATOM 617 C CA . HIS A 1 83 ? 31.474 4.333 -19.359 1.00 44.25 83 HIS A CA 1
ATOM 618 C C . HIS A 1 83 ? 30.702 3.042 -19.088 1.00 44.25 83 HIS A C 1
ATOM 620 O O . HIS A 1 83 ? 29.947 2.557 -19.926 1.00 44.25 83 HIS A O 1
ATOM 626 N N . LYS A 1 84 ? 30.885 2.474 -17.890 1.00 40.62 84 LYS A N 1
ATOM 627 C CA . LYS A 1 84 ? 29.822 1.653 -17.309 1.00 40.62 84 LYS A CA 1
ATOM 628 C C . LYS A 1 84 ? 28.725 2.655 -16.948 1.00 40.62 84 LYS A C 1
ATOM 630 O O . LYS A 1 84 ? 29.001 3.512 -16.109 1.00 40.62 84 LYS A O 1
ATOM 635 N N . PRO A 1 85 ? 27.544 2.641 -17.592 1.00 47.16 85 PRO A N 1
ATOM 636 C CA . PRO A 1 85 ? 26.460 3.494 -17.139 1.00 47.16 85 PRO A CA 1
ATOM 637 C C . PRO A 1 85 ? 26.244 3.159 -15.666 1.00 47.16 85 PRO A C 1
ATOM 639 O O . PRO A 1 85 ? 26.100 1.985 -15.313 1.00 47.16 85 PRO A O 1
ATOM 642 N N . GLU A 1 86 ? 26.322 4.173 -14.806 1.00 42.00 86 GLU A N 1
ATOM 643 C CA . GLU A 1 86 ? 25.868 4.075 -13.429 1.00 42.00 86 GLU A CA 1
ATOM 644 C C . GLU A 1 86 ? 24.405 3.640 -13.487 1.00 42.00 86 GLU A C 1
ATOM 646 O O . GLU A 1 86 ? 23.486 4.441 -13.656 1.00 42.00 86 GLU A O 1
ATOM 651 N N . HIS A 1 87 ? 24.186 2.328 -13.425 1.00 47.09 87 HIS A N 1
ATOM 652 C CA . HIS A 1 87 ? 22.901 1.765 -13.086 1.00 47.09 87 HIS A CA 1
ATOM 653 C C . HIS A 1 87 ? 22.591 2.349 -11.716 1.00 47.09 87 HIS A C 1
ATOM 655 O O . HIS A 1 87 ? 23.150 1.892 -10.719 1.00 47.09 87 HIS A O 1
ATOM 661 N N . LYS A 1 88 ? 21.732 3.375 -11.669 1.00 56.03 88 LYS A N 1
ATOM 662 C CA . LYS A 1 88 ? 20.971 3.705 -10.465 1.00 56.03 88 LYS A CA 1
ATOM 663 C C . LYS A 1 88 ? 20.451 2.368 -9.954 1.00 56.03 88 LYS A C 1
ATOM 665 O O . LYS A 1 88 ? 19.612 1.756 -10.619 1.00 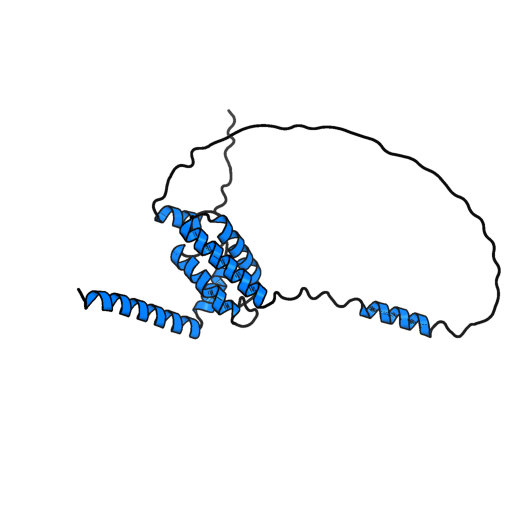56.03 88 LYS A O 1
ATOM 670 N N . GLN A 1 89 ? 21.058 1.858 -8.882 1.00 58.66 89 GLN A N 1
ATOM 671 C CA . GLN A 1 89 ? 20.674 0.579 -8.308 1.00 58.66 89 GLN A CA 1
ATOM 672 C C . GLN A 1 89 ? 19.175 0.662 -8.063 1.00 58.66 89 GLN A C 1
ATOM 674 O O . GLN A 1 89 ? 18.698 1.608 -7.433 1.00 58.66 89 GLN A O 1
ATOM 679 N N . ALA A 1 90 ? 18.427 -0.271 -8.652 1.00 68.69 90 ALA A N 1
ATOM 680 C CA . ALA A 1 90 ? 17.018 -0.381 -8.338 1.00 68.69 90 ALA A CA 1
ATOM 681 C C . ALA A 1 90 ? 16.910 -0.534 -6.811 1.00 68.69 90 ALA A C 1
ATOM 683 O O . ALA A 1 90 ? 17.715 -1.282 -6.244 1.00 68.69 90 ALA A O 1
ATOM 684 N N . PRO A 1 91 ? 15.982 0.184 -6.153 1.00 81.00 91 PRO A N 1
ATOM 685 C CA . PRO A 1 91 ? 15.824 0.099 -4.708 1.00 81.00 91 PRO A CA 1
ATOM 686 C C . PRO A 1 91 ? 15.687 -1.367 -4.313 1.00 81.00 91 PRO A C 1
ATOM 688 O O . PRO A 1 91 ? 14.946 -2.121 -4.961 1.00 81.00 91 PRO A O 1
ATOM 691 N N . SER A 1 92 ? 16.460 -1.774 -3.307 1.00 91.50 92 SER A N 1
ATOM 692 C CA . SER A 1 92 ? 16.473 -3.163 -2.876 1.00 91.50 92 SER A CA 1
ATOM 693 C C . SER A 1 92 ? 15.110 -3.539 -2.295 1.00 91.50 92 SER A C 1
ATOM 695 O O . SER A 1 92 ? 14.322 -2.678 -1.896 1.00 91.50 92 SER A O 1
ATOM 697 N N . LEU A 1 93 ? 14.828 -4.841 -2.220 1.00 91.25 93 LEU A N 1
ATOM 698 C CA . LEU A 1 93 ? 13.628 -5.344 -1.548 1.00 91.25 93 LEU A CA 1
ATOM 699 C C . LEU A 1 93 ? 13.491 -4.747 -0.137 1.00 91.25 93 LEU A C 1
ATOM 701 O O . LEU A 1 93 ? 12.416 -4.302 0.248 1.00 91.25 93 LEU A O 1
ATOM 705 N N . HIS A 1 94 ? 14.596 -4.689 0.607 1.00 95.06 94 HIS A N 1
ATOM 706 C CA . HIS A 1 94 ? 14.620 -4.157 1.964 1.00 95.06 94 HIS A CA 1
ATOM 707 C C . HIS A 1 94 ? 14.243 -2.667 2.018 1.00 95.06 94 HIS A C 1
ATOM 709 O O . HIS A 1 94 ? 13.483 -2.262 2.894 1.00 95.06 94 HIS A O 1
ATOM 715 N N . ASP A 1 95 ? 14.713 -1.859 1.063 1.00 94.81 95 ASP A N 1
ATOM 716 C CA . ASP A 1 95 ? 14.381 -0.428 1.008 1.00 94.81 95 ASP A CA 1
ATOM 717 C C . ASP A 1 95 ? 12.882 -0.213 0.782 1.00 94.81 95 ASP A C 1
ATOM 719 O O . ASP A 1 95 ? 12.253 0.579 1.480 1.00 94.81 95 ASP A O 1
ATOM 723 N N . LYS A 1 96 ? 12.287 -0.987 -0.130 1.00 94.31 96 LYS A N 1
ATOM 724 C CA . LYS A 1 96 ? 10.849 -0.928 -0.418 1.00 94.31 96 LYS A CA 1
ATOM 725 C C . LYS A 1 96 ? 9.980 -1.355 0.767 1.00 94.31 96 LYS A C 1
ATOM 727 O O . LYS A 1 96 ? 8.940 -0.757 1.047 1.00 94.31 96 LYS A O 1
ATOM 732 N N . LEU A 1 97 ? 10.393 -2.406 1.477 1.00 96.38 97 LEU A N 1
ATOM 733 C CA . LEU A 1 97 ? 9.689 -2.846 2.682 1.00 96.38 97 LEU A CA 1
ATOM 734 C C . LEU A 1 97 ? 9.778 -1.780 3.778 1.00 96.38 97 LEU A C 1
ATOM 736 O O . LEU A 1 97 ? 8.771 -1.464 4.404 1.00 96.38 97 LEU A O 1
ATOM 740 N N . ARG A 1 98 ? 10.939 -1.134 3.927 1.00 96.44 98 ARG A N 1
ATOM 741 C CA . ARG A 1 98 ? 11.109 -0.017 4.860 1.00 96.44 98 ARG A CA 1
ATOM 742 C C . ARG A 1 98 ? 10.225 1.186 4.511 1.00 96.44 98 ARG A C 1
ATOM 744 O O . ARG A 1 98 ? 9.622 1.762 5.409 1.00 96.44 98 ARG A O 1
ATOM 751 N N . GLU A 1 99 ? 10.110 1.551 3.234 1.00 96.00 99 GLU A N 1
ATOM 752 C CA . GLU A 1 99 ? 9.182 2.605 2.784 1.00 96.00 99 GLU A CA 1
ATOM 753 C C . GLU A 1 99 ? 7.725 2.267 3.136 1.00 96.00 99 GLU A C 1
ATOM 755 O O . GLU A 1 99 ? 6.958 3.131 3.568 1.00 96.00 99 GLU A O 1
ATOM 760 N N . THR A 1 100 ? 7.351 0.994 2.991 1.00 97.25 100 THR A N 1
ATOM 761 C CA . THR A 1 100 ? 6.018 0.494 3.352 1.00 97.25 100 THR A CA 1
ATOM 762 C C . THR A 1 100 ? 5.774 0.584 4.861 1.00 97.25 100 THR A C 1
ATOM 764 O O . THR A 1 100 ? 4.715 1.050 5.290 1.00 97.25 100 THR A O 1
ATOM 767 N N . ASP A 1 101 ? 6.763 0.217 5.677 1.00 97.38 101 ASP A N 1
ATOM 768 C CA . ASP A 1 101 ? 6.696 0.340 7.137 1.00 97.38 101 ASP A CA 1
ATOM 769 C C . ASP A 1 101 ? 6.603 1.800 7.593 1.00 97.38 101 ASP A C 1
ATOM 771 O O . ASP A 1 101 ? 5.870 2.117 8.536 1.00 97.38 101 ASP A O 1
ATOM 775 N N . ASP A 1 102 ? 7.313 2.709 6.923 1.00 96.25 102 ASP A N 1
ATOM 776 C CA . ASP A 1 102 ? 7.232 4.141 7.199 1.00 96.25 102 ASP A CA 1
ATOM 777 C C . ASP A 1 102 ? 5.829 4.683 6.883 1.00 96.25 102 ASP A C 1
ATOM 779 O O . ASP A 1 102 ? 5.279 5.450 7.684 1.00 96.25 102 ASP A O 1
ATOM 783 N N . LEU A 1 103 ? 5.203 4.233 5.786 1.00 96.12 103 LEU A N 1
ATOM 784 C CA . LEU A 1 103 ? 3.805 4.552 5.477 1.00 96.12 103 LEU A CA 1
ATOM 785 C C . LEU A 1 103 ? 2.865 4.017 6.550 1.00 96.12 103 LEU A C 1
ATOM 787 O O . LEU A 1 103 ? 2.055 4.782 7.073 1.00 96.12 103 LEU A O 1
ATOM 791 N N . LEU A 1 104 ? 2.998 2.746 6.930 1.00 95.38 104 LEU A N 1
ATOM 792 C CA . LEU A 1 104 ? 2.174 2.146 7.976 1.00 95.38 104 LEU A CA 1
ATOM 793 C C . LEU A 1 104 ? 2.327 2.897 9.303 1.00 95.38 104 LEU A C 1
ATOM 795 O O . LEU A 1 104 ? 1.338 3.219 9.960 1.00 95.38 104 LEU A O 1
ATOM 799 N N . ARG A 1 105 ? 3.554 3.235 9.705 1.00 95.12 105 ARG A N 1
ATOM 800 C CA . ARG A 1 105 ? 3.821 3.978 10.943 1.00 95.12 105 ARG A CA 1
ATOM 801 C C . ARG A 1 105 ? 3.221 5.379 10.896 1.00 95.12 105 ARG A C 1
ATOM 803 O O . ARG A 1 105 ? 2.630 5.821 11.882 1.00 95.12 105 ARG A O 1
ATOM 810 N N . SER A 1 106 ? 3.369 6.070 9.769 1.00 93.31 106 SER A N 1
ATOM 811 C CA . SER A 1 106 ? 2.766 7.382 9.534 1.00 93.31 106 SER A CA 1
ATOM 812 C C . SER A 1 106 ? 1.240 7.303 9.598 1.00 93.31 106 SER A C 1
ATOM 814 O O . SER A 1 106 ? 0.606 8.098 10.289 1.00 93.31 106 SER A O 1
ATOM 816 N N . TRP A 1 107 ? 0.655 6.271 8.992 1.00 92.69 107 TRP A N 1
ATOM 817 C CA . TRP A 1 107 ? -0.779 6.013 9.005 1.00 92.69 107 TRP A CA 1
ATOM 818 C C . TRP A 1 107 ? -1.310 5.733 10.416 1.00 92.69 107 TRP A C 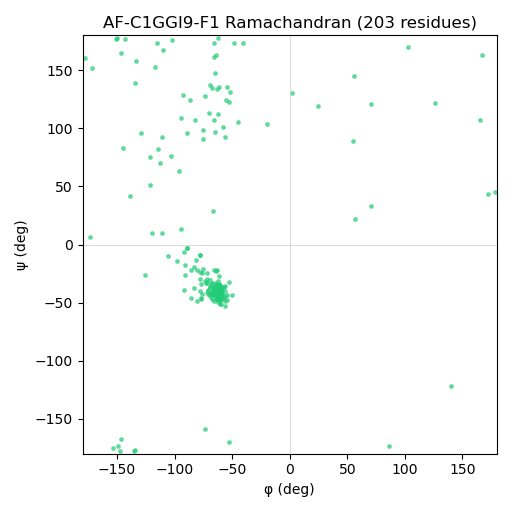1
ATOM 820 O O . TRP A 1 107 ? -2.262 6.369 10.865 1.00 92.69 107 TRP A O 1
ATOM 830 N N . ARG A 1 108 ? -0.637 4.875 11.191 1.00 92.81 108 ARG A N 1
ATOM 831 C CA . ARG A 1 108 ? -0.986 4.629 12.602 1.00 92.81 108 ARG A CA 1
ATOM 832 C C . ARG A 1 108 ? -0.882 5.893 13.455 1.00 92.81 108 ARG A C 1
ATOM 834 O O . ARG A 1 108 ? -1.678 6.084 14.373 1.00 92.81 108 ARG A O 1
ATOM 841 N N . ARG A 1 109 ? 0.088 6.770 13.172 1.00 89.94 109 ARG A N 1
ATOM 842 C CA . ARG A 1 109 ? 0.188 8.082 13.831 1.00 89.94 109 ARG A CA 1
ATOM 843 C C . ARG A 1 109 ? -0.960 8.993 13.425 1.00 89.94 109 ARG A C 1
ATOM 845 O O . ARG A 1 109 ? -1.539 9.611 14.309 1.00 89.94 109 ARG A O 1
ATOM 852 N N . PHE A 1 110 ? -1.338 9.031 12.150 1.00 87.31 110 PHE A N 1
ATOM 853 C CA . PHE A 1 110 ? -2.505 9.781 11.689 1.00 87.31 110 PHE A CA 1
ATOM 854 C C . PHE A 1 110 ? -3.795 9.295 12.358 1.00 87.31 110 PHE A C 1
ATOM 856 O O . PHE A 1 110 ? -4.588 10.110 12.820 1.00 87.31 110 PHE A O 1
ATOM 863 N N . GLN A 1 111 ? -3.983 7.982 12.510 1.00 86.50 111 GLN A N 1
ATOM 864 C CA . GLN A 1 111 ? -5.144 7.434 13.216 1.00 86.50 111 GLN A CA 1
ATOM 865 C C . GLN A 1 111 ? -5.258 7.972 14.656 1.00 86.50 111 GLN A C 1
ATOM 867 O O . GLN A 1 111 ? -6.373 8.249 15.100 1.00 86.50 111 GLN A O 1
ATOM 872 N N . LYS A 1 112 ? -4.124 8.180 15.344 1.00 85.38 112 LYS A N 1
ATOM 873 C CA . LYS A 1 112 ? -4.050 8.683 16.731 1.00 85.38 112 LYS A CA 1
ATOM 874 C C . LYS A 1 112 ? -4.078 10.209 16.852 1.00 85.38 112 LYS A C 1
ATOM 876 O O . LYS A 1 112 ? -4.759 10.735 17.719 1.00 85.38 112 LYS A O 1
ATOM 881 N N . LEU A 1 113 ? -3.298 10.902 16.024 1.00 81.06 113 LEU A N 1
ATOM 882 C CA . LEU A 1 113 ? -2.992 12.333 16.153 1.00 81.06 113 LEU A CA 1
ATOM 883 C C . LEU A 1 113 ? -3.716 13.205 15.123 1.00 81.06 113 LEU A C 1
ATOM 885 O O . LEU A 1 113 ? -3.650 14.423 15.216 1.00 81.06 113 LEU A O 1
ATOM 889 N N . LYS A 1 114 ? -4.365 12.594 14.124 1.00 75.88 114 LYS A N 1
ATOM 890 C CA . LYS A 1 114 ? -5.127 13.261 13.054 1.00 75.88 114 LYS A CA 1
ATOM 891 C C . LYS A 1 114 ? -4.338 14.291 12.236 1.00 75.88 114 LYS A C 1
ATOM 893 O O . LYS A 1 114 ? -4.929 15.126 11.566 1.00 75.88 114 LYS A O 1
ATOM 898 N N . THR A 1 115 ? -3.007 14.200 12.218 1.00 72.81 115 THR A N 1
ATOM 899 C CA . THR A 1 115 ? -2.128 15.091 11.447 1.00 72.81 115 THR A CA 1
ATOM 900 C C . THR A 1 115 ? -1.775 14.494 10.071 1.00 72.81 115 THR A C 1
ATOM 902 O O . THR A 1 115 ? -1.013 13.527 9.997 1.00 72.81 115 THR A O 1
ATOM 905 N N . PRO A 1 116 ? -2.309 15.034 8.957 1.00 67.25 116 PRO A N 1
ATOM 906 C CA . PRO A 1 116 ? -2.296 14.363 7.645 1.00 67.25 116 PRO A CA 1
ATOM 907 C C . PRO A 1 116 ? -0.945 14.387 6.913 1.00 67.25 116 PRO A C 1
ATOM 909 O O . PRO A 1 116 ? -0.660 13.520 6.085 1.00 67.25 116 PRO A O 1
ATOM 912 N N . HIS A 1 117 ? -0.097 15.367 7.228 1.00 69.81 117 HIS A N 1
ATOM 913 C CA . HIS A 1 117 ? 1.074 15.750 6.431 1.00 69.81 117 HIS A CA 1
ATOM 914 C C . HIS A 1 117 ? 2.067 14.606 6.173 1.00 69.81 117 HIS A C 1
ATOM 916 O O . HIS A 1 117 ? 2.657 14.516 5.097 1.00 69.81 117 HIS A O 1
ATOM 922 N N . GLY A 1 118 ? 2.252 13.708 7.143 1.00 84.25 118 GLY A N 1
ATOM 923 C CA . GLY A 1 118 ? 3.188 12.594 7.004 1.00 84.25 118 GLY A CA 1
ATOM 924 C C . GLY A 1 118 ? 2.695 11.486 6.074 1.00 84.25 118 GLY A C 1
ATOM 925 O O . GLY A 1 118 ? 3.514 10.810 5.456 1.00 84.25 118 GLY A O 1
ATOM 926 N N . VAL A 1 119 ? 1.382 11.258 6.000 1.00 89.25 119 VAL A N 1
ATOM 927 C CA . VAL A 1 119 ? 0.794 10.167 5.207 1.00 89.25 119 VAL A CA 1
ATOM 928 C C . VAL A 1 119 ? 0.723 10.577 3.745 1.00 89.25 119 VAL A C 1
ATOM 930 O O . VAL A 1 119 ? 1.220 9.843 2.897 1.00 89.25 119 VAL A O 1
ATOM 933 N N . LEU A 1 120 ? 0.207 11.780 3.462 1.00 88.44 120 LEU A N 1
ATOM 934 C CA . LEU A 1 120 ? 0.091 12.291 2.092 1.00 88.44 120 LEU A CA 1
ATOM 935 C C . LEU A 1 120 ? 1.438 12.323 1.379 1.00 88.44 120 LEU A C 1
ATOM 937 O O . LEU A 1 120 ? 1.552 11.803 0.278 1.00 88.44 120 LEU A O 1
ATOM 941 N N . ARG A 1 121 ? 2.485 12.825 2.046 1.00 91.38 121 ARG A N 1
ATOM 942 C CA . ARG A 1 121 ? 3.830 12.882 1.460 1.00 91.38 121 ARG A CA 1
ATOM 943 C C . ARG A 1 121 ? 4.355 11.501 1.058 1.00 91.38 121 ARG A C 1
ATOM 945 O O . ARG A 1 121 ? 5.037 11.371 0.046 1.00 91.38 121 ARG A O 1
ATOM 952 N N . LEU A 1 122 ? 4.076 10.475 1.864 1.00 94.06 122 LEU A N 1
ATOM 953 C CA . LEU A 1 122 ? 4.479 9.106 1.543 1.00 94.06 122 LEU A CA 1
ATOM 954 C C . LEU A 1 122 ? 3.629 8.549 0.398 1.00 94.06 122 LEU A C 1
ATOM 956 O O . LEU A 1 122 ? 4.186 7.963 -0.525 1.00 94.06 122 LEU A O 1
ATOM 960 N N . MET A 1 123 ? 2.316 8.797 0.401 1.00 94.00 123 MET A N 1
ATOM 961 C CA . MET A 1 123 ? 1.422 8.416 -0.698 1.00 94.00 123 MET A CA 1
ATOM 962 C C . MET A 1 123 ? 1.819 9.056 -2.033 1.00 94.00 123 MET A C 1
ATOM 964 O O . MET A 1 123 ? 1.834 8.357 -3.043 1.00 94.00 123 MET A O 1
ATOM 968 N N . ASP A 1 124 ? 2.215 10.332 -2.040 1.00 93.38 124 ASP A N 1
ATOM 969 C CA . ASP A 1 124 ? 2.736 11.017 -3.229 1.00 93.38 124 ASP A CA 1
ATOM 970 C C . ASP A 1 124 ? 4.002 10.310 -3.761 1.00 93.38 124 ASP A C 1
ATOM 972 O O . ASP A 1 124 ? 4.182 10.151 -4.969 1.00 93.38 124 ASP A O 1
ATOM 976 N N . GLY A 1 125 ? 4.859 9.807 -2.863 1.00 93.94 125 GLY A N 1
ATOM 977 C CA . GLY A 1 125 ? 6.015 8.982 -3.225 1.00 93.94 125 GLY A CA 1
ATOM 978 C C . GLY A 1 125 ? 5.619 7.669 -3.908 1.00 93.94 125 GLY A C 1
ATOM 979 O O . GLY A 1 125 ? 6.145 7.344 -4.976 1.00 93.94 125 GLY A O 1
ATOM 980 N N . PHE A 1 126 ? 4.656 6.937 -3.342 1.00 95.31 126 PHE A N 1
ATOM 981 C CA . PHE A 1 126 ? 4.148 5.697 -3.943 1.00 95.31 126 PHE A CA 1
ATOM 982 C C . PHE A 1 126 ? 3.463 5.936 -5.289 1.00 95.31 126 PHE A C 1
ATOM 984 O O . PHE A 1 126 ? 3.677 5.159 -6.218 1.00 95.31 126 PHE A O 1
ATOM 991 N N . GLU A 1 127 ? 2.699 7.018 -5.428 1.00 95.62 127 GLU A N 1
ATOM 992 C CA . GLU A 1 127 ? 2.080 7.423 -6.692 1.00 95.62 127 GLU A CA 1
ATOM 993 C C . GLU A 1 127 ? 3.136 7.586 -7.792 1.00 95.62 127 GLU A C 1
ATOM 995 O O . GLU A 1 127 ? 3.020 6.986 -8.861 1.00 95.62 127 GLU A O 1
ATOM 1000 N N . VAL A 1 128 ? 4.225 8.312 -7.513 1.00 95.00 128 VAL A N 1
ATOM 1001 C CA . VAL A 1 128 ? 5.336 8.486 -8.463 1.00 95.00 128 VAL A CA 1
ATOM 1002 C C . VAL A 1 128 ? 5.985 7.149 -8.829 1.00 95.00 128 VAL A C 1
ATOM 1004 O O . VAL A 1 128 ? 6.257 6.903 -10.006 1.00 95.00 128 VAL A O 1
ATOM 1007 N N . ILE A 1 129 ? 6.213 6.266 -7.853 1.00 93.44 129 ILE A N 1
ATOM 1008 C CA . ILE A 1 129 ? 6.831 4.953 -8.093 1.00 93.44 129 ILE A CA 1
ATOM 1009 C C . ILE A 1 129 ? 5.927 4.058 -8.956 1.00 93.44 129 ILE A C 1
ATOM 1011 O O . ILE A 1 129 ? 6.428 3.317 -9.809 1.00 93.44 129 ILE A O 1
ATOM 1015 N N . LEU A 1 130 ? 4.611 4.115 -8.746 1.00 95.56 130 LEU A N 1
ATOM 1016 C CA . LEU A 1 130 ? 3.634 3.235 -9.389 1.00 95.56 130 LEU A CA 1
ATOM 1017 C C . LEU A 1 130 ? 3.213 3.692 -10.789 1.00 95.56 130 LEU A C 1
ATOM 1019 O O . LEU A 1 130 ? 2.762 2.855 -11.567 1.00 95.56 130 LEU A O 1
ATOM 1023 N N . ARG A 1 131 ? 3.413 4.961 -11.172 1.00 93.75 131 ARG A N 1
ATOM 1024 C CA . ARG A 1 131 ? 3.085 5.452 -12.532 1.00 93.75 131 ARG A CA 1
ATOM 1025 C C . ARG A 1 131 ? 3.701 4.627 -13.658 1.00 93.75 131 ARG A C 1
ATOM 1027 O O . ARG A 1 131 ? 3.116 4.512 -14.730 1.00 93.75 131 ARG A O 1
ATOM 1034 N N . HIS A 1 132 ? 4.878 4.059 -13.421 1.00 90.19 132 HIS A N 1
ATOM 1035 C CA . HIS A 1 132 ? 5.634 3.319 -14.431 1.00 90.19 132 HIS A CA 1
ATOM 1036 C C . HIS A 1 132 ? 5.702 1.817 -14.153 1.00 90.19 132 HIS A C 1
ATOM 1038 O O . HIS A 1 132 ? 6.477 1.110 -14.796 1.00 90.19 132 HIS A O 1
ATOM 1044 N N . LYS A 1 133 ? 4.931 1.317 -13.180 1.00 92.62 133 LYS A N 1
ATOM 1045 C CA . LYS A 1 133 ? 4.998 -0.080 -12.750 1.00 92.62 133 LYS A CA 1
ATOM 1046 C C . LYS A 1 133 ? 3.607 -0.681 -12.604 1.00 92.62 133 LYS A C 1
ATOM 1048 O O . LYS A 1 133 ? 2.690 -0.071 -12.063 1.00 92.62 133 LYS A O 1
ATOM 1053 N N . ALA A 1 134 ? 3.458 -1.927 -13.047 1.00 92.12 134 ALA A N 1
ATOM 1054 C CA . ALA A 1 134 ? 2.217 -2.666 -12.840 1.00 92.12 134 ALA A CA 1
ATOM 1055 C C . ALA A 1 134 ? 1.987 -2.954 -11.345 1.00 92.12 134 ALA A C 1
ATOM 1057 O O . ALA A 1 134 ? 0.857 -2.820 -10.857 1.00 92.12 134 ALA A O 1
ATOM 1058 N N . PHE A 1 135 ? 3.074 -3.290 -10.648 1.00 95.94 135 PHE A N 1
ATOM 1059 C CA . PHE A 1 135 ? 3.142 -3.681 -9.245 1.00 95.94 135 PHE A CA 1
ATOM 1060 C C . PHE A 1 135 ? 4.279 -2.932 -8.539 1.00 95.94 135 PHE A C 1
ATOM 1062 O O . PHE A 1 135 ? 5.241 -2.493 -9.172 1.00 95.94 135 PHE A O 1
ATOM 1069 N N . TYR A 1 136 ? 4.214 -2.804 -7.220 1.00 95.88 136 TYR A N 1
ATOM 1070 C CA . TYR A 1 136 ? 5.275 -2.187 -6.426 1.00 95.88 136 TYR A CA 1
ATOM 1071 C C . TYR A 1 136 ? 6.575 -3.014 -6.475 1.00 95.88 136 TYR A C 1
ATOM 1073 O O . TYR A 1 136 ? 7.685 -2.464 -6.559 1.00 95.88 136 TYR A O 1
ATOM 1081 N N . ALA A 1 137 ? 6.450 -4.343 -6.565 1.00 94.38 137 ALA A N 1
ATOM 1082 C CA . ALA A 1 137 ? 7.571 -5.239 -6.841 1.00 94.38 137 ALA A CA 1
ATOM 1083 C C . ALA A 1 137 ? 8.209 -4.982 -8.225 1.00 94.38 137 ALA A C 1
ATOM 1085 O O . ALA A 1 137 ? 9.431 -5.057 -8.374 1.00 94.38 137 ALA A O 1
ATOM 1086 N N . GLY A 1 138 ? 7.422 -4.549 -9.216 1.00 91.62 138 GLY A N 1
ATOM 1087 C CA . GLY A 1 138 ? 7.884 -4.181 -10.554 1.00 91.62 138 GLY A CA 1
ATOM 1088 C C . GLY A 1 138 ? 6.921 -4.651 -11.640 1.00 91.62 138 GLY A C 1
ATOM 1089 O O . GLY A 1 138 ? 5.750 -4.271 -11.665 1.00 91.62 138 GLY A O 1
ATOM 1090 N N . GLN A 1 139 ? 7.428 -5.465 -12.567 1.00 91.31 139 GLN A N 1
ATOM 1091 C CA . GLN A 1 139 ? 6.622 -6.025 -13.657 1.00 91.31 139 GLN A CA 1
ATOM 1092 C C . GLN A 1 139 ? 5.646 -7.102 -13.167 1.00 91.31 139 GLN A C 1
ATOM 1094 O O . GLN A 1 139 ? 4.547 -7.241 -13.702 1.00 91.31 139 GLN A O 1
ATOM 1099 N N . PHE A 1 140 ? 6.048 -7.859 -12.148 1.00 93.38 140 PHE A N 1
ATOM 1100 C CA . PHE A 1 140 ? 5.283 -8.966 -11.589 1.00 93.38 140 PHE A CA 1
ATOM 1101 C C . PHE A 1 140 ? 4.916 -8.671 -10.145 1.00 93.38 140 PHE A C 1
ATOM 1103 O O . PHE A 1 140 ? 5.623 -7.938 -9.462 1.00 93.38 140 PHE A O 1
ATOM 1110 N N . PHE A 1 141 ? 3.812 -9.262 -9.706 1.00 94.69 141 PHE A N 1
ATOM 1111 C CA . PHE A 1 141 ? 3.382 -9.224 -8.316 1.00 94.69 141 PHE A CA 1
ATOM 1112 C C . PHE A 1 141 ? 4.355 -10.009 -7.436 1.00 94.69 141 PHE A C 1
ATOM 1114 O O . PHE A 1 141 ? 4.722 -11.133 -7.788 1.00 94.69 141 PHE A O 1
ATOM 1121 N N . GLY A 1 142 ? 4.725 -9.437 -6.297 1.00 94.88 142 GLY A N 1
ATOM 1122 C CA . GLY A 1 142 ? 5.706 -9.990 -5.375 1.00 94.88 142 GLY A CA 1
ATOM 1123 C C . GLY A 1 142 ? 5.413 -9.674 -3.911 1.00 94.88 142 GLY A C 1
ATOM 1124 O O . GLY A 1 142 ? 4.327 -9.229 -3.538 1.00 94.88 142 GLY A O 1
ATOM 1125 N N . ILE A 1 143 ? 6.416 -9.927 -3.070 1.00 95.81 143 ILE A N 1
ATOM 1126 C CA . ILE A 1 143 ? 6.334 -9.768 -1.611 1.00 95.81 143 ILE A CA 1
ATOM 1127 C C . ILE A 1 143 ? 6.060 -8.307 -1.240 1.00 95.81 143 ILE A C 1
ATOM 1129 O O . ILE A 1 143 ? 5.317 -8.034 -0.300 1.00 95.81 143 ILE A O 1
ATOM 1133 N N . GLU A 1 144 ? 6.604 -7.364 -2.005 1.00 96.19 144 GLU A N 1
ATOM 1134 C CA . GLU A 1 144 ? 6.406 -5.936 -1.766 1.00 96.19 144 GLU A CA 1
ATOM 1135 C C . GLU A 1 144 ? 4.942 -5.522 -1.919 1.00 96.19 144 GLU A C 1
ATOM 1137 O O . GLU A 1 144 ? 4.456 -4.677 -1.172 1.00 96.19 144 GLU A O 1
ATOM 1142 N N . ASP A 1 145 ? 4.214 -6.149 -2.844 1.00 96.88 145 ASP A N 1
ATOM 1143 C CA . ASP A 1 145 ? 2.788 -5.889 -3.030 1.00 96.88 145 ASP A CA 1
ATOM 1144 C C . ASP A 1 145 ? 1.963 -6.458 -1.875 1.00 96.88 145 ASP A C 1
ATOM 1146 O O . ASP A 1 145 ? 1.027 -5.809 -1.406 1.00 96.88 145 ASP A O 1
ATOM 1150 N N . CYS A 1 146 ? 2.338 -7.645 -1.382 1.00 95.56 146 CYS A N 1
ATOM 1151 C CA . CYS A 1 146 ? 1.730 -8.251 -0.197 1.00 95.56 146 CYS A CA 1
ATOM 1152 C C . CYS A 1 146 ? 1.914 -7.381 1.053 1.00 95.56 146 CYS A C 1
ATOM 1154 O O . CYS A 1 146 ? 1.023 -7.349 1.897 1.00 95.56 146 CYS A O 1
ATOM 1156 N N . ALA A 1 147 ? 3.040 -6.672 1.167 1.00 96.25 147 ALA A N 1
ATOM 1157 C CA . ALA A 1 147 ? 3.295 -5.751 2.270 1.00 96.25 147 ALA A CA 1
ATOM 1158 C C . ALA A 1 147 ? 2.528 -4.427 2.108 1.00 96.25 147 ALA A C 1
ATOM 1160 O O . ALA A 1 147 ? 1.904 -3.950 3.054 1.00 96.25 147 ALA A O 1
ATOM 1161 N N . LEU A 1 148 ? 2.547 -3.834 0.910 1.00 97.25 148 LEU A N 1
ATOM 1162 C CA . LEU A 1 148 ? 1.981 -2.504 0.672 1.00 97.25 148 LEU A CA 1
ATOM 1163 C C . LEU A 1 148 ? 0.453 -2.506 0.594 1.00 97.25 148 LEU A C 1
ATOM 1165 O O . LEU A 1 148 ? -0.205 -1.606 1.119 1.00 97.25 148 LEU A O 1
ATOM 1169 N N . TRP A 1 149 ? -0.133 -3.487 -0.092 1.00 96.94 149 TRP A N 1
ATOM 1170 C CA . TRP A 1 149 ? -1.559 -3.462 -0.415 1.00 96.94 149 TRP A CA 1
ATOM 1171 C C . TRP A 1 149 ? -2.485 -3.433 0.815 1.00 96.94 149 TRP A C 1
ATOM 1173 O O . TRP A 1 149 ? -3.422 -2.631 0.801 1.00 96.94 149 TRP A O 1
ATOM 1183 N N . PRO A 1 150 ? -2.240 -4.197 1.901 1.00 95.44 150 PRO A N 1
ATOM 1184 C CA . PRO A 1 150 ? -3.045 -4.102 3.120 1.00 95.44 150 PRO A CA 1
ATOM 1185 C C . PRO A 1 150 ? -3.027 -2.705 3.748 1.00 95.44 150 PRO A C 1
ATOM 1187 O O . PRO A 1 150 ? -4.057 -2.248 4.237 1.00 95.44 150 PRO A O 1
ATOM 1190 N N . VAL A 1 151 ? -1.889 -2.005 3.694 1.00 95.81 151 VAL A N 1
ATOM 1191 C CA . VAL A 1 151 ? -1.755 -0.638 4.225 1.00 95.81 151 VAL A CA 1
ATOM 1192 C C . VAL A 1 151 ? -2.590 0.336 3.397 1.00 95.81 151 VAL A C 1
ATOM 1194 O O . VAL A 1 151 ? -3.370 1.107 3.949 1.00 95.81 151 VAL A O 1
ATOM 1197 N N . VAL A 1 152 ? -2.488 0.261 2.067 1.00 95.19 152 VAL A N 1
ATOM 1198 C CA . VAL A 1 152 ? -3.294 1.088 1.152 1.00 95.19 152 VAL A CA 1
ATOM 1199 C C . VAL A 1 152 ? -4.786 0.792 1.315 1.00 95.19 152 VAL A C 1
ATOM 1201 O O . VAL A 1 152 ? -5.596 1.717 1.330 1.00 95.19 152 VAL A O 1
ATOM 1204 N N . ARG A 1 153 ? -5.162 -0.481 1.492 1.00 94.31 153 ARG A N 1
ATOM 1205 C CA . ARG A 1 153 ? -6.545 -0.878 1.777 1.00 94.31 153 ARG A CA 1
ATOM 1206 C C . ARG A 1 153 ? -7.056 -0.256 3.071 1.00 94.31 153 ARG A C 1
ATOM 1208 O O . ARG A 1 153 ? -8.170 0.249 3.064 1.00 94.31 153 ARG A O 1
ATOM 1215 N N . ASP A 1 154 ? -6.282 -0.310 4.152 1.00 92.50 154 ASP A N 1
ATOM 1216 C CA . ASP A 1 154 ? -6.678 0.255 5.449 1.00 92.50 154 ASP A CA 1
ATOM 1217 C C . ASP A 1 154 ? -6.894 1.772 5.349 1.00 92.50 154 ASP A C 1
ATOM 1219 O O . ASP A 1 154 ? -7.900 2.292 5.826 1.00 92.50 154 ASP A O 1
ATOM 1223 N N . ILE A 1 155 ? -6.009 2.469 4.626 1.00 91.56 155 ILE A N 1
ATOM 1224 C CA . ILE A 1 155 ? -6.168 3.897 4.323 1.00 91.56 155 ILE A CA 1
ATOM 1225 C C . ILE A 1 155 ? -7.470 4.138 3.552 1.00 91.56 155 ILE A C 1
ATOM 1227 O O . ILE A 1 155 ? -8.272 4.962 3.968 1.00 91.56 155 ILE A O 1
ATOM 1231 N N . ILE A 1 156 ? -7.719 3.411 2.461 1.00 90.75 156 ILE A N 1
ATOM 1232 C CA . ILE A 1 156 ? -8.936 3.585 1.648 1.00 90.75 156 ILE A CA 1
ATOM 1233 C C . ILE A 1 156 ? -10.205 3.260 2.442 1.00 90.75 156 ILE A C 1
ATOM 1235 O O . ILE A 1 156 ? -11.226 3.921 2.292 1.00 90.75 156 ILE A O 1
ATOM 1239 N N . MET A 1 157 ? -10.175 2.239 3.294 1.00 89.25 157 MET A N 1
ATOM 1240 C CA . MET A 1 157 ? -11.347 1.866 4.083 1.00 89.25 157 MET A CA 1
ATOM 1241 C C . MET A 1 157 ? -11.688 2.895 5.160 1.00 89.25 157 MET A C 1
ATOM 1243 O O . MET A 1 157 ? -12.865 3.122 5.418 1.00 89.25 157 MET A O 1
ATOM 1247 N N . GLU A 1 158 ? -10.683 3.511 5.781 1.00 86.25 158 GLU A N 1
ATOM 1248 C CA . GLU A 1 158 ? -10.897 4.521 6.822 1.00 86.25 158 GLU A CA 1
ATOM 1249 C C . GLU A 1 158 ? -11.163 5.911 6.229 1.00 86.25 158 GLU A C 1
ATOM 1251 O O . GLU A 1 158 ? -11.954 6.676 6.778 1.00 86.25 158 GLU A O 1
ATOM 1256 N N . VAL A 1 159 ? -10.481 6.256 5.131 1.00 82.38 159 VAL A N 1
ATOM 1257 C CA . VAL A 1 159 ? -10.541 7.588 4.512 1.00 82.38 159 VAL A CA 1
ATOM 1258 C C . VAL A 1 159 ? -11.629 7.700 3.444 1.00 82.38 159 VAL A C 1
ATOM 1260 O O . VAL A 1 159 ? -12.070 8.797 3.109 1.00 82.38 159 VAL A O 1
ATOM 1263 N N . GLY A 1 160 ? -12.115 6.566 2.949 1.00 81.06 160 GLY A N 1
ATOM 1264 C CA . GLY A 1 160 ? -12.906 6.499 1.732 1.00 81.06 160 GLY A CA 1
ATOM 1265 C C . GLY A 1 160 ? -12.011 6.383 0.500 1.00 81.06 160 GLY A C 1
ATOM 1266 O O . GLY A 1 160 ? -10.790 6.213 0.581 1.00 81.06 160 GLY A O 1
ATOM 1267 N N . MET A 1 161 ? -12.629 6.445 -0.677 1.00 80.12 161 MET A N 1
ATOM 1268 C CA . MET A 1 161 ? -11.874 6.366 -1.922 1.00 80.12 161 MET A CA 1
ATOM 1269 C C . MET A 1 161 ? -10.878 7.521 -2.044 1.00 80.12 161 MET A C 1
ATOM 1271 O O . MET A 1 161 ? -11.213 8.675 -1.780 1.00 80.12 161 MET A O 1
ATOM 1275 N N . LEU A 1 162 ? -9.652 7.198 -2.465 1.00 85.31 162 LEU A N 1
ATOM 1276 C CA . LEU A 1 162 ? -8.674 8.226 -2.811 1.00 85.31 162 LEU A CA 1
ATOM 1277 C C . LEU A 1 162 ? -9.176 9.009 -4.019 1.00 85.31 162 LEU A C 1
ATOM 1279 O O . LEU A 1 162 ? -9.805 8.443 -4.912 1.00 85.31 162 LEU A O 1
ATOM 1283 N N . ASP A 1 163 ? -8.838 10.290 -4.057 1.00 84.50 163 ASP A N 1
ATOM 1284 C CA . ASP A 1 163 ? -9.095 11.141 -5.205 1.00 84.50 163 ASP A CA 1
ATOM 1285 C C . ASP A 1 163 ? -8.325 10.605 -6.414 1.00 84.50 163 ASP A C 1
ATOM 1287 O O . ASP A 1 163 ? -7.090 10.619 -6.449 1.00 84.50 163 ASP A O 1
ATOM 1291 N N . GLU A 1 164 ? -9.071 10.107 -7.399 1.00 85.38 164 GLU A N 1
ATOM 1292 C CA . GLU A 1 164 ? -8.528 9.540 -8.631 1.00 85.38 164 GLU A CA 1
ATOM 1293 C C . GLU A 1 164 ? -7.768 10.580 -9.460 1.00 85.38 164 GLU A C 1
ATOM 1295 O O . GLU A 1 164 ? -6.900 10.206 -10.246 1.00 85.38 164 GLU A O 1
ATOM 1300 N N . SER A 1 165 ? -8.040 11.876 -9.266 1.00 88.25 165 SER A N 1
ATOM 1301 C CA . SER A 1 165 ? -7.295 12.944 -9.936 1.00 88.25 165 SER A CA 1
ATOM 1302 C C . SER A 1 165 ? -5.886 13.114 -9.360 1.00 88.25 165 SER A C 1
ATOM 1304 O O . SER A 1 165 ? -4.945 13.398 -10.103 1.00 88.25 165 SER A O 1
ATOM 1306 N N . ARG A 1 166 ? -5.717 12.874 -8.053 1.00 88.25 166 ARG A N 1
ATOM 1307 C CA . ARG A 1 166 ? -4.435 13.023 -7.353 1.00 88.25 166 ARG A CA 1
ATOM 1308 C C . ARG A 1 166 ? -3.621 11.732 -7.315 1.00 88.25 166 ARG A C 1
ATOM 1310 O O . ARG A 1 166 ? -2.402 11.779 -7.477 1.00 88.25 166 ARG A O 1
ATOM 1317 N N . PHE A 1 167 ? -4.282 10.591 -7.121 1.00 93.69 167 PHE A N 1
ATOM 1318 C CA . PHE A 1 167 ? -3.641 9.283 -6.951 1.00 93.69 167 PHE A CA 1
ATOM 1319 C C . PHE A 1 167 ? -4.084 8.235 -7.996 1.00 93.69 167 PHE A C 1
ATOM 1321 O O . PHE A 1 167 ? -4.491 7.125 -7.622 1.00 93.69 167 PHE A O 1
ATOM 1328 N N . PRO A 1 168 ? -4.039 8.538 -9.311 1.00 94.69 168 PRO A N 1
ATOM 1329 C CA . PRO A 1 168 ? -4.529 7.624 -10.342 1.00 94.69 168 PRO A CA 1
ATOM 1330 C C . PRO A 1 168 ? -3.727 6.317 -10.412 1.00 94.69 168 PRO A C 1
ATOM 1332 O O . PRO A 1 168 ? -4.311 5.238 -10.570 1.00 94.69 168 PRO A O 1
ATOM 1335 N N . ALA A 1 169 ? -2.395 6.365 -10.286 1.00 95.88 169 ALA A N 1
ATOM 1336 C CA . ALA A 1 169 ? -1.570 5.163 -10.374 1.00 95.88 169 ALA A CA 1
ATOM 1337 C C . ALA A 1 169 ? -1.758 4.260 -9.151 1.00 95.88 169 ALA A C 1
ATOM 1339 O O . ALA A 1 169 ? -1.851 3.037 -9.303 1.00 95.88 169 ALA A O 1
ATOM 1340 N N . LEU A 1 170 ? -1.864 4.849 -7.959 1.00 95.31 170 LEU A N 1
ATOM 1341 C CA . LEU A 1 170 ? -2.111 4.144 -6.706 1.00 95.31 170 LEU A CA 1
ATOM 1342 C C . LEU A 1 170 ? -3.508 3.513 -6.683 1.00 95.31 170 LEU A C 1
ATOM 1344 O O . LEU A 1 170 ? -3.639 2.356 -6.279 1.00 95.31 170 LEU A O 1
ATOM 1348 N N . MET A 1 171 ? -4.535 4.212 -7.180 1.00 94.62 171 MET A N 1
ATOM 1349 C CA . MET A 1 171 ? -5.880 3.646 -7.318 1.00 94.62 171 MET A CA 1
ATOM 1350 C C . MET A 1 171 ? -5.892 2.480 -8.314 1.00 94.62 171 MET A C 1
ATOM 1352 O O . MET A 1 171 ? -6.389 1.391 -8.011 1.00 94.62 171 MET A O 1
ATOM 1356 N N . GLY A 1 172 ? -5.263 2.657 -9.480 1.00 94.88 172 GLY A N 1
ATOM 1357 C CA . GLY A 1 172 ? -5.115 1.587 -10.464 1.00 94.88 172 GLY A CA 1
ATOM 1358 C C . GLY A 1 172 ? -4.370 0.374 -9.899 1.00 94.88 172 GLY A C 1
ATOM 1359 O O . GLY A 1 172 ? -4.776 -0.767 -10.126 1.00 94.88 172 GLY A O 1
ATOM 1360 N N . TYR A 1 173 ? -3.306 0.603 -9.129 1.00 97.06 173 TYR A N 1
ATOM 1361 C CA . TYR A 1 173 ? -2.568 -0.434 -8.408 1.00 97.06 173 TYR A CA 1
ATOM 1362 C C . TYR A 1 173 ? -3.452 -1.172 -7.393 1.00 97.06 173 TYR A C 1
ATOM 1364 O O . TYR A 1 173 ? -3.529 -2.403 -7.436 1.00 97.06 173 TYR A O 1
ATOM 1372 N N . TYR A 1 174 ? -4.161 -0.433 -6.535 1.00 96.06 174 TYR A N 1
ATOM 1373 C CA . TYR A 1 174 ? -5.049 -0.983 -5.512 1.00 96.06 174 TYR A CA 1
ATOM 1374 C C . TYR A 1 174 ? -6.085 -1.932 -6.120 1.00 96.06 174 TYR A C 1
ATOM 1376 O O . TYR A 1 174 ? -6.229 -3.072 -5.667 1.00 96.06 174 TYR A O 1
ATOM 1384 N N . GLN A 1 175 ? -6.739 -1.501 -7.200 1.00 94.94 175 GLN A N 1
ATOM 1385 C CA . GLN A 1 175 ? -7.720 -2.316 -7.907 1.00 94.94 175 GLN A CA 1
ATOM 1386 C C . GLN A 1 175 ? -7.087 -3.538 -8.590 1.00 94.94 175 GLN A C 1
ATOM 1388 O O . GLN A 1 175 ? -7.647 -4.634 -8.539 1.00 94.94 175 GLN A O 1
ATOM 1393 N N . ARG A 1 176 ? -5.919 -3.385 -9.236 1.00 95.56 176 ARG A N 1
ATOM 1394 C CA . ARG A 1 176 ? -5.217 -4.501 -9.897 1.00 95.56 176 ARG A CA 1
ATOM 1395 C C . ARG A 1 176 ? -4.851 -5.602 -8.910 1.00 95.56 176 ARG A C 1
ATOM 1397 O O . ARG A 1 176 ? -5.107 -6.771 -9.195 1.00 95.56 176 ARG A O 1
ATOM 1404 N N . VAL A 1 177 ? -4.269 -5.241 -7.769 1.00 96.69 177 VAL A N 1
ATOM 1405 C CA . VAL A 1 177 ? -3.895 -6.211 -6.734 1.00 96.69 177 VAL A CA 1
ATOM 1406 C C . VAL A 1 177 ? -5.137 -6.813 -6.078 1.00 96.69 177 VAL A C 1
ATOM 1408 O O . VAL A 1 177 ? -5.206 -8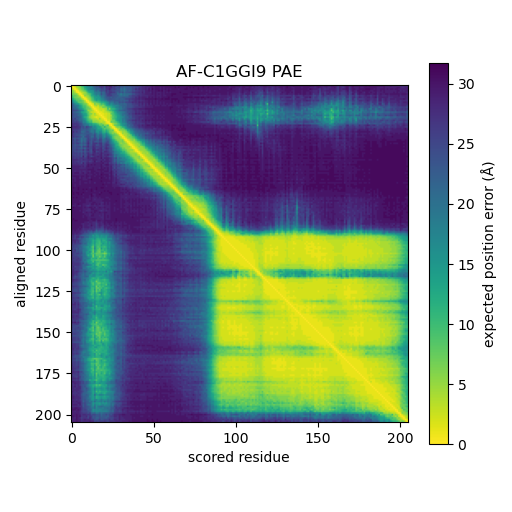.032 -5.937 1.00 96.69 177 VAL A O 1
ATOM 1411 N N . GLY A 1 178 ? -6.160 -6.003 -5.789 1.00 94.25 178 GLY A N 1
ATOM 1412 C CA . GLY A 1 178 ? -7.416 -6.469 -5.191 1.00 94.25 178 GLY A CA 1
ATOM 1413 C C . GLY A 1 178 ? -8.191 -7.475 -6.050 1.00 94.25 178 GLY A C 1
ATOM 1414 O O . GLY A 1 178 ? -8.900 -8.322 -5.515 1.00 94.25 178 GLY A O 1
ATOM 1415 N N . ARG A 1 179 ? -8.028 -7.445 -7.379 1.00 94.94 179 ARG A N 1
ATOM 1416 C CA . ARG A 1 179 ? -8.645 -8.422 -8.295 1.00 94.94 179 ARG A CA 1
ATOM 1417 C C . ARG A 1 179 ? -7.931 -9.776 -8.344 1.00 94.94 179 ARG A C 1
ATOM 1419 O O . ARG A 1 179 ? -8.460 -10.705 -8.955 1.00 94.94 179 ARG A O 1
ATOM 1426 N N . ARG A 1 180 ? -6.749 -9.926 -7.737 1.00 94.81 180 ARG A N 1
ATOM 1427 C CA . ARG A 1 180 ? -6.025 -11.207 -7.741 1.00 94.81 180 ARG A CA 1
ATOM 1428 C C . ARG A 1 180 ? -6.758 -12.238 -6.884 1.00 94.81 180 ARG A C 1
ATOM 1430 O O . ARG A 1 180 ? -7.165 -11.939 -5.766 1.00 94.81 180 ARG A O 1
ATOM 1437 N N . GLY A 1 181 ? -6.854 -13.472 -7.382 1.00 93.38 181 GLY A N 1
ATOM 1438 C CA . GLY A 1 181 ? -7.546 -14.563 -6.684 1.00 93.38 181 GLY A CA 1
ATOM 1439 C C . GLY A 1 181 ? -7.009 -14.824 -5.273 1.00 93.38 181 GLY A C 1
ATOM 1440 O O . GLY A 1 181 ? -7.798 -14.981 -4.351 1.00 93.38 181 GLY A O 1
ATOM 1441 N N . CYS A 1 182 ? -5.684 -14.771 -5.081 1.00 91.25 182 CYS A N 1
ATOM 1442 C CA . CYS A 1 182 ? -5.072 -14.935 -3.759 1.00 91.25 182 CYS A CA 1
ATOM 1443 C C . CYS A 1 182 ? -5.484 -13.836 -2.769 1.00 91.25 182 CYS A C 1
ATOM 1445 O O . CYS A 1 182 ? -5.778 -14.130 -1.618 1.00 91.25 182 CYS A O 1
ATOM 1447 N N . VAL A 1 183 ? -5.556 -12.582 -3.219 1.00 92.50 183 VAL A N 1
ATOM 1448 C CA . VAL A 1 183 ? -5.969 -11.459 -2.371 1.00 92.50 183 VAL A CA 1
ATOM 1449 C C . VAL A 1 183 ? -7.449 -11.586 -2.020 1.00 92.50 183 VAL A C 1
ATOM 1451 O O . VAL A 1 183 ? -7.813 -11.460 -0.856 1.00 92.50 183 VAL A O 1
ATOM 1454 N N . ARG A 1 184 ? -8.301 -11.907 -3.001 1.00 93.00 184 ARG A N 1
ATOM 1455 C CA . ARG A 1 184 ? -9.737 -12.120 -2.775 1.00 93.00 184 ARG A CA 1
ATOM 1456 C C . ARG A 1 184 ? -10.021 -13.241 -1.780 1.00 93.00 184 ARG A C 1
ATOM 1458 O O . ARG A 1 184 ? -10.801 -13.025 -0.863 1.00 93.00 184 ARG A O 1
ATOM 1465 N N . ALA A 1 185 ? -9.360 -14.388 -1.929 1.00 93.25 185 ALA A N 1
ATOM 1466 C CA . ALA A 1 185 ? -9.540 -15.523 -1.029 1.00 93.25 185 ALA A CA 1
ATOM 1467 C C . ALA A 1 185 ? -9.210 -15.154 0.428 1.00 93.25 185 ALA A C 1
ATOM 1469 O O . ALA A 1 185 ? -9.988 -15.457 1.328 1.00 93.25 185 ALA A O 1
ATOM 1470 N N . VAL A 1 186 ? -8.108 -14.425 0.648 1.00 93.19 186 VAL A N 1
ATOM 1471 C CA . VAL A 1 186 ? -7.725 -13.942 1.985 1.00 93.19 186 VAL A CA 1
ATOM 1472 C C . VAL A 1 186 ? -8.751 -12.947 2.535 1.00 93.19 186 VAL A C 1
ATOM 1474 O O . VAL A 1 186 ? -9.123 -13.030 3.699 1.00 93.19 186 VAL A O 1
ATOM 1477 N N . LEU A 1 187 ? -9.256 -12.017 1.719 1.00 90.25 187 LEU A N 1
ATOM 1478 C CA . LEU A 1 187 ? -10.294 -11.081 2.170 1.00 90.25 187 LEU A CA 1
ATOM 1479 C C . LEU A 1 187 ? -11.602 -11.783 2.549 1.00 90.25 187 LEU A C 1
ATOM 1481 O O . LEU A 1 187 ? -12.248 -11.373 3.511 1.00 90.25 187 LEU A O 1
ATOM 1485 N N . GLU A 1 188 ? -11.999 -12.808 1.795 1.00 92.06 188 GLU A N 1
ATOM 1486 C CA . GLU A 1 188 ? -13.184 -13.622 2.084 1.00 92.06 188 GLU A CA 1
ATOM 1487 C C . GLU A 1 188 ? -13.012 -14.413 3.389 1.00 92.06 188 GLU A C 1
ATOM 1489 O O . GLU A 1 188 ? -13.956 -14.535 4.167 1.00 92.06 188 GLU A O 1
ATOM 1494 N N . GLU A 1 189 ? -11.806 -14.911 3.667 1.00 91.75 189 GLU A N 1
ATOM 1495 C CA . GLU A 1 189 ? -11.478 -15.564 4.935 1.00 91.75 189 GLU A CA 1
ATOM 1496 C C . GLU A 1 189 ? -11.544 -14.594 6.120 1.00 91.75 189 GLU A C 1
ATOM 1498 O O . GLU A 1 189 ? -12.239 -14.879 7.092 1.00 91.75 189 GLU A O 1
ATOM 1503 N N . VAL A 1 190 ? -10.926 -13.416 5.998 1.00 89.88 190 VAL A N 1
ATOM 1504 C CA . VAL A 1 190 ? -10.973 -12.361 7.026 1.00 89.88 190 VAL A CA 1
ATOM 1505 C C . VAL A 1 190 ? -12.410 -11.895 7.287 1.00 89.88 190 VAL A C 1
ATOM 1507 O O . VAL A 1 190 ? -12.789 -11.636 8.429 1.00 89.88 190 VAL A O 1
ATOM 1510 N N . ALA A 1 191 ? -13.239 -11.789 6.245 1.00 88.81 191 ALA A N 1
ATOM 1511 C CA . ALA A 1 191 ? -14.650 -11.444 6.401 1.00 88.81 191 ALA A CA 1
ATOM 1512 C C . ALA A 1 191 ? -15.413 -12.523 7.187 1.00 88.81 191 ALA A C 1
ATOM 1514 O O . ALA A 1 191 ? -16.153 -12.200 8.115 1.00 88.81 191 ALA A O 1
ATOM 1515 N N . ARG A 1 192 ? -15.173 -13.798 6.866 1.00 91.50 192 ARG A N 1
ATOM 1516 C CA . ARG A 1 192 ? -15.795 -14.942 7.545 1.00 91.50 192 ARG A CA 1
ATOM 1517 C C . ARG A 1 192 ? -15.360 -15.059 9.005 1.00 91.50 192 ARG A C 1
ATOM 1519 O O . ARG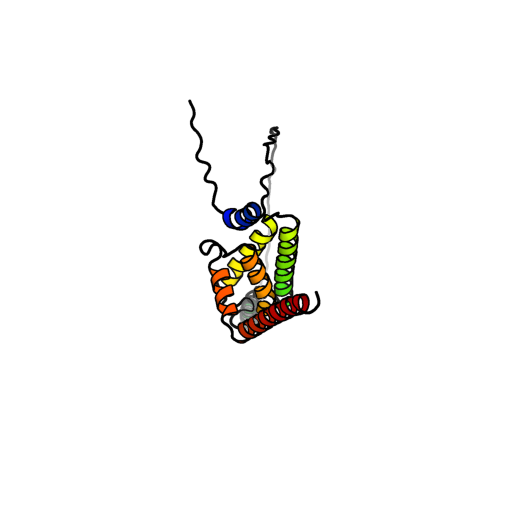 A 1 192 ? -16.166 -15.417 9.856 1.00 91.50 192 ARG A O 1
ATOM 1526 N N . GLU A 1 193 ? -14.098 -14.772 9.304 1.00 90.56 193 GLU A N 1
ATOM 1527 C CA . GLU A 1 193 ? -13.590 -14.743 10.678 1.00 90.56 193 GLU A CA 1
ATOM 1528 C C . GLU A 1 193 ? -14.300 -13.666 11.502 1.00 90.56 193 GLU A C 1
ATOM 1530 O O . GLU A 1 193 ? -14.822 -13.956 12.575 1.00 90.56 193 GLU A O 1
ATOM 1535 N N . LYS A 1 194 ? -14.450 -12.463 10.941 1.00 88.06 194 LYS A N 1
ATOM 1536 C CA . LYS A 1 194 ? -15.174 -11.365 11.591 1.00 88.06 194 LYS A CA 1
ATOM 1537 C C . LYS A 1 194 ? -16.648 -11.692 11.868 1.00 88.06 194 LYS A C 1
ATOM 1539 O O . LYS A 1 194 ? -17.201 -11.249 12.874 1.00 88.06 194 LYS A O 1
ATOM 1544 N N . GLU A 1 195 ? -17.298 -12.452 10.987 1.00 87.62 195 GLU A N 1
ATOM 1545 C CA . GLU A 1 195 ? -18.670 -12.938 11.199 1.00 87.62 195 GLU A CA 1
ATOM 1546 C C . GLU A 1 195 ? -18.747 -13.972 12.326 1.00 87.62 195 GLU A C 1
ATOM 1548 O O . GLU A 1 195 ? -19.638 -13.884 13.170 1.00 87.62 195 GLU A O 1
ATOM 1553 N N . ARG A 1 196 ? -17.796 -14.913 12.381 1.00 89.44 196 ARG A N 1
ATOM 1554 C CA . ARG A 1 196 ? -17.714 -15.908 13.462 1.00 89.44 196 ARG A CA 1
ATOM 1555 C C . ARG A 1 196 ? -17.462 -15.266 14.813 1.00 89.44 196 ARG A C 1
ATOM 1557 O O . ARG A 1 196 ? -18.110 -15.650 15.779 1.00 89.44 196 ARG A O 1
ATOM 1564 N N . GLU A 1 197 ? -16.551 -14.295 14.877 1.00 86.38 197 GLU A N 1
ATOM 1565 C CA . GLU A 1 197 ? -16.321 -13.531 16.100 1.00 86.38 197 GLU A CA 1
ATOM 1566 C C . GLU A 1 197 ? -17.627 -12.894 16.561 1.00 86.38 197 GLU A C 1
ATOM 1568 O O . GLU A 1 197 ? -18.045 -13.149 17.682 1.00 86.38 197 GLU A O 1
ATOM 1573 N N . ARG A 1 198 ? -18.326 -12.152 15.689 1.00 85.69 198 ARG A N 1
ATOM 1574 C CA . ARG A 1 198 ? -19.609 -11.516 16.031 1.00 85.69 198 ARG A CA 1
ATOM 1575 C C . ARG A 1 198 ? -20.653 -12.525 16.529 1.00 85.69 198 ARG A C 1
ATOM 1577 O O . ARG A 1 198 ? -21.299 -12.240 17.530 1.00 85.69 198 ARG A O 1
ATOM 1584 N N . ALA A 1 199 ? -20.798 -13.671 15.867 1.00 82.69 199 ALA A N 1
ATOM 1585 C CA . ALA A 1 199 ? -21.755 -14.705 16.265 1.00 82.69 199 ALA A CA 1
ATOM 1586 C C . ALA A 1 199 ? -21.405 -15.347 17.622 1.00 82.69 199 ALA A C 1
ATOM 1588 O O . ALA A 1 199 ? -22.292 -15.602 18.430 1.00 82.69 199 ALA A O 1
ATOM 1589 N N . GLY A 1 200 ? -20.114 -15.540 17.916 1.00 77.19 200 GLY A N 1
ATOM 1590 C CA . GLY A 1 200 ? -19.657 -16.105 19.190 1.00 77.19 200 GLY A CA 1
ATOM 1591 C C . GLY A 1 200 ? -19.934 -15.222 20.413 1.00 77.19 200 GLY A C 1
ATOM 1592 O O . GLY A 1 200 ? -20.007 -15.739 21.524 1.00 77.19 200 GLY A O 1
ATOM 1593 N N . TRP A 1 201 ? -20.125 -13.910 20.233 1.00 64.06 201 TRP A N 1
ATOM 1594 C CA . TRP A 1 201 ? -20.552 -13.011 21.315 1.00 64.06 201 TRP A CA 1
ATOM 1595 C C . TRP A 1 201 ? -22.064 -13.063 21.585 1.00 64.06 201 TRP A C 1
ATOM 1597 O O . TRP A 1 201 ? -22.481 -12.712 22.685 1.00 64.06 201 TRP A O 1
ATOM 1607 N N . GLU A 1 202 ? -22.883 -13.499 20.622 1.00 59.41 202 GLU A N 1
ATOM 1608 C CA . GLU A 1 202 ? -24.345 -13.587 20.784 1.00 59.41 202 GLU A CA 1
ATOM 1609 C C . GLU A 1 202 ? -24.798 -14.904 21.432 1.00 59.41 202 GLU A C 1
ATOM 1611 O O . GLU A 1 202 ? -25.865 -14.952 22.034 1.00 59.41 202 GLU A O 1
ATOM 1616 N N . GLU A 1 203 ? -23.984 -15.960 21.375 1.00 57.75 203 GLU A N 1
ATOM 1617 C CA . GLU A 1 203 ? -24.324 -17.288 21.915 1.00 57.75 203 GLU A CA 1
ATOM 1618 C C . GLU A 1 203 ? -23.923 -17.476 23.397 1.00 57.75 203 GLU A C 1
ATOM 1620 O O . GLU A 1 203 ? -24.190 -18.519 23.993 1.00 57.75 203 GLU A O 1
ATOM 1625 N N . GLY A 1 204 ? -23.280 -16.467 24.001 1.00 54.72 204 GLY A N 1
ATOM 1626 C CA . GLY A 1 204 ? -22.776 -16.487 25.382 1.00 54.72 204 GLY A CA 1
ATOM 1627 C C . GLY A 1 204 ? -23.365 -15.430 26.326 1.00 54.72 204 GLY A C 1
ATOM 1628 O O . GLY A 1 204 ? -22.828 -15.265 27.424 1.00 54.72 204 GLY A O 1
ATOM 1629 N N . SER A 1 205 ? -24.416 -14.707 25.917 1.00 45.78 205 SER A N 1
ATOM 1630 C CA . SER A 1 205 ? -25.124 -13.708 26.740 1.00 45.78 205 SER A CA 1
ATOM 1631 C C . SER A 1 205 ? -26.528 -14.160 27.118 1.00 45.78 205 SER A C 1
ATOM 1633 O O . SER A 1 205 ? -27.009 -13.625 28.142 1.00 45.78 205 SER A O 1
#

Sequence (205 aa):
MDVDGATCIAGDESILLHVARLKGLEATVEQRQSKSPSPSPSLSLSPSLSPRPSPSPRPSPGAGKARLEKKQSQRQQRQQQQHKPEHKQAPSLHDKLRETDDLLRSWRRFQKLKTPHGVLRLMDGFEVILRHKAFYAGQFFGIEDCALWPVVRDIIMEVGMLDESRFPALMGYYQRVGRRGCVRAVLEEVAREKERERAGWEEGS

Foldseek 3Di:
DDDDDDDPPPPPCPLLVVLVVVVPDPDDPDDDDDDDDDDDDYDDDDDDDDDDDDDDDDDDDDDDPDPDPVVVVVVVVVVVVPPPPPPPPDQDPVNLLVLLVQLLVQVVCCVVPVDCVSNVVSLLVVLVCQVQALENVGPDDDPSRVSNQVSLVVCCVSRPHDDCVRRVSSNSNNVSSCPDPVNVVVVVVVVVVVVVVVVVVVVPD